Protein AF-A0A1D9LEL7-F1 (afdb_monomer)

Organism: NCBI:txid1108595

Radius of gyration: 21.73 Å; Cα contacts (8 Å, |Δi|>4): 210; chains: 1; bounding box: 58×34×65 Å

Secondary structure (DSSP, 8-state):
-----HHHHHTSPPPHHHHHHHHHHHHHHHHHHHHHHHHHHHHHHHHHHHS--TTS-HHHHHHHHHHHHIIIIIIHHHHHHHHHHHHHHHHHHHHHHHHHHSBSSPPPPPPTTS-HHHHHHHHHHHHHT---HHHHHHHHHHHHHHHHHHHHTTBGGG-TTHHHHHHHHTTSTTEEEE-TTSSSSEEEE-TTSSHHHHHHHHHHHHHHHHHHHHTT-B--

pLDDT: mean 91.34, std 7.97, range [49.88, 98.69]

Sequence (220 aa):
MEDFDAEKLLNTPIEAFDFSVMIGDVLDLLEFAEENLSKQYQAALEALARHDLSGSPSEYKDSLEANLNHRFQTSLPLQLRYGALIGFVTTVEWAALRLNEAAITPAPTKAKKDNESAHLLRHFTREAGIDAEHMLQNYEALVHVRNCIAHRAGLHATYKHGESLCNEIKRLSGIYFGNWHFLGDQICIERGALTPYMHQMADFLPKLHASLRAKSMLTD

Foldseek 3Di:
DPPDDPVVVVPDDDDLLNLLVQLVVLVVQLVVQLVVLVVVLVVLVVVLVPDPCVPPDPVVSVVSNVVSCLVSVPPSNQVSVLVSLLSLLVSLQVLLVSQQVQFPDHQPDDDPPDDDSLSSCVRLCVVLVHPCVLLSLLSRLSVVQNCCCVPPVQALVPDPCNVVNQVSQVSQPQWAFDCSPVPHTGIGHDPCSCVVSSNVVSVVSNVSRVSCVVVVRGHD

Structure (mmCIF, N/CA/C/O backbone):
data_AF-A0A1D9LEL7-F1
#
_entry.id   AF-A0A1D9LEL7-F1
#
loop_
_atom_site.group_PDB
_atom_site.id
_atom_site.type_symbol
_atom_site.label_atom_id
_atom_site.label_alt_id
_atom_site.label_comp_id
_atom_site.label_asym_id
_atom_site.label_entity_id
_atom_site.label_seq_id
_atom_site.pdbx_PDB_ins_code
_atom_site.Cartn_x
_atom_site.Cartn_y
_atom_site.Cartn_z
_atom_site.occupancy
_atom_site.B_iso_or_equiv
_atom_site.auth_seq_id
_atom_site.auth_comp_id
_atom_site.auth_asym_id
_atom_site.auth_atom_id
_atom_site.pdbx_PDB_model_num
ATOM 1 N N . MET A 1 1 ? -32.758 15.323 -13.234 1.00 49.88 1 MET A N 1
ATOM 2 C CA . MET A 1 1 ? -31.492 15.268 -12.483 1.00 49.88 1 MET A CA 1
ATOM 3 C C . MET A 1 1 ? -31.670 16.226 -11.336 1.00 49.88 1 MET A C 1
ATOM 5 O O . MET A 1 1 ? -31.876 17.399 -11.609 1.00 49.88 1 MET A O 1
ATOM 9 N N . GLU A 1 2 ? -31.752 15.720 -10.109 1.00 64.12 2 GLU A N 1
ATOM 10 C CA . GLU A 1 2 ? -31.652 16.592 -8.935 1.00 64.12 2 GLU A CA 1
ATOM 11 C C . GLU A 1 2 ? -30.289 17.290 -8.978 1.00 64.12 2 GLU A C 1
ATOM 13 O O . GLU A 1 2 ? -29.295 16.664 -9.362 1.00 64.12 2 GLU A O 1
ATOM 18 N N . ASP A 1 3 ? -30.261 18.587 -8.668 1.00 76.81 3 ASP A N 1
ATOM 19 C CA . ASP A 1 3 ? -29.012 19.335 -8.551 1.00 76.81 3 ASP A CA 1
ATOM 20 C C . ASP A 1 3 ? -28.160 18.705 -7.448 1.00 76.81 3 ASP A C 1
ATOM 22 O O . ASP A 1 3 ? -28.634 18.411 -6.349 1.00 76.81 3 ASP A O 1
ATOM 26 N N . PHE A 1 4 ? -26.893 18.464 -7.765 1.00 82.44 4 PHE A N 1
ATOM 27 C CA . PHE A 1 4 ? -25.928 17.942 -6.815 1.00 82.44 4 PHE A CA 1
ATOM 28 C C . PHE A 1 4 ? -25.674 18.977 -5.708 1.00 82.44 4 PHE A C 1
ATOM 30 O O . PHE A 1 4 ? -25.105 20.039 -5.959 1.00 82.44 4 PHE A O 1
ATOM 37 N N . ASP A 1 5 ? -26.084 18.655 -4.481 1.00 85.38 5 ASP A N 1
ATOM 38 C CA . ASP A 1 5 ? -25.844 19.481 -3.297 1.00 85.38 5 ASP A CA 1
ATOM 39 C C . ASP A 1 5 ? -24.471 19.156 -2.687 1.00 85.38 5 ASP A C 1
ATOM 41 O O . ASP A 1 5 ? -24.306 18.229 -1.885 1.00 85.38 5 ASP A O 1
ATOM 45 N N . ALA A 1 6 ? -23.465 19.927 -3.104 1.00 81.12 6 ALA A N 1
ATOM 46 C CA . ALA A 1 6 ? -22.087 19.774 -2.650 1.00 81.12 6 ALA A CA 1
ATOM 47 C C . ALA A 1 6 ? -21.924 20.021 -1.141 1.00 81.12 6 ALA A C 1
ATOM 49 O O . ALA A 1 6 ? -21.104 19.365 -0.503 1.00 81.12 6 ALA A O 1
ATOM 50 N N . GLU A 1 7 ? -22.691 20.944 -0.557 1.00 83.25 7 GLU A N 1
ATOM 51 C CA . GLU A 1 7 ? -22.579 21.286 0.863 1.00 83.25 7 GLU A CA 1
ATOM 52 C C . GLU A 1 7 ? -23.139 20.160 1.734 1.00 83.25 7 GLU A C 1
ATOM 54 O O . GLU A 1 7 ? -22.522 19.772 2.729 1.00 83.25 7 GLU A O 1
ATOM 59 N N . LYS A 1 8 ? -24.253 19.551 1.317 1.00 81.25 8 LYS A N 1
ATOM 60 C CA . LYS A 1 8 ? -24.769 18.340 1.957 1.00 81.25 8 LYS A CA 1
ATOM 61 C C . LYS A 1 8 ? -23.785 17.175 1.857 1.00 81.25 8 LYS A C 1
ATOM 63 O O . LYS A 1 8 ? -23.580 16.483 2.854 1.00 81.25 8 LYS A O 1
ATOM 68 N N . LEU A 1 9 ? -23.154 16.965 0.696 1.00 76.31 9 LEU A N 1
ATOM 69 C CA . LEU A 1 9 ? -22.148 15.908 0.543 1.00 76.31 9 LEU A CA 1
ATOM 70 C C . LEU A 1 9 ? -20.962 16.126 1.496 1.00 76.31 9 LEU A C 1
ATOM 72 O O . LEU A 1 9 ? -20.575 15.201 2.202 1.00 76.31 9 LEU A O 1
ATOM 76 N N . LEU A 1 10 ? -20.419 17.346 1.558 1.00 74.69 10 LEU A N 1
ATOM 77 C CA . LEU A 1 10 ? -19.264 17.677 2.404 1.00 74.69 10 LEU A CA 1
ATOM 78 C C . LEU A 1 10 ? -19.540 17.525 3.908 1.00 74.69 10 LEU A C 1
ATOM 80 O O . LEU A 1 10 ? -18.609 17.288 4.673 1.00 74.69 10 LEU A O 1
ATOM 84 N N . ASN A 1 11 ? -20.802 17.652 4.326 1.00 76.31 11 ASN A N 1
ATOM 85 C CA . ASN A 1 11 ? -21.227 17.492 5.718 1.00 76.31 11 ASN A CA 1
ATOM 86 C C . ASN A 1 11 ? -21.728 16.074 6.050 1.00 76.31 11 ASN A C 1
ATOM 88 O O . ASN A 1 11 ? -22.116 15.820 7.191 1.00 76.31 11 ASN A O 1
ATOM 92 N N . THR A 1 12 ? -21.749 15.153 5.082 1.00 75.81 12 THR A N 1
ATOM 93 C CA . THR A 1 12 ? -22.163 13.766 5.329 1.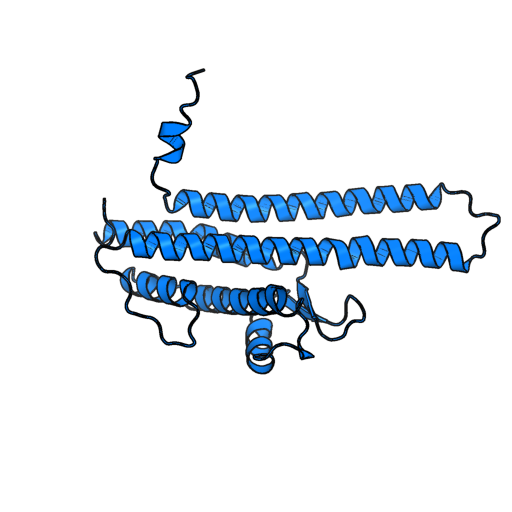00 75.81 12 THR A CA 1
ATOM 94 C C . THR A 1 12 ? -21.048 13.027 6.087 1.00 75.81 12 THR A C 1
ATOM 96 O O . THR A 1 12 ? -19.892 13.092 5.662 1.00 75.81 12 THR A O 1
ATOM 99 N N . PRO A 1 13 ? -21.347 12.345 7.212 1.00 73.50 13 PRO A N 1
ATOM 100 C CA . PRO A 1 13 ? -20.357 11.555 7.939 1.00 73.50 13 PRO A CA 1
ATOM 101 C C . PRO A 1 13 ? -19.716 10.494 7.041 1.00 73.50 13 PRO A C 1
ATOM 103 O O . PRO A 1 13 ? -20.413 9.827 6.281 1.00 73.50 13 PRO A O 1
ATOM 106 N N . ILE A 1 14 ? -18.395 10.338 7.148 1.00 74.69 14 ILE A N 1
ATOM 107 C CA . ILE A 1 14 ? -17.667 9.276 6.447 1.00 74.69 14 ILE A CA 1
ATOM 108 C C . ILE A 1 14 ? -17.903 7.965 7.195 1.00 74.69 14 ILE A C 1
ATOM 110 O O . ILE A 1 14 ? -17.553 7.841 8.370 1.00 74.69 14 ILE A O 1
ATOM 114 N N . GLU A 1 15 ? -18.460 6.988 6.497 1.00 77.31 15 GLU A N 1
ATOM 115 C CA . G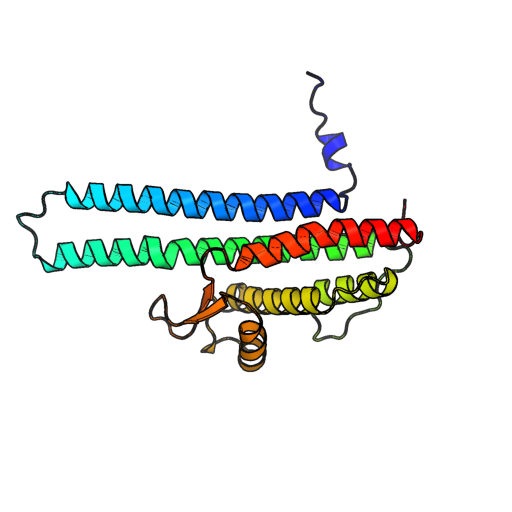LU A 1 15 ? -18.777 5.659 6.999 1.00 77.31 15 GLU A CA 1
ATOM 116 C C . GLU A 1 15 ? -17.690 4.639 6.630 1.00 77.31 15 GLU A C 1
ATOM 118 O O . GLU A 1 15 ? -16.857 4.842 5.746 1.00 77.31 15 GLU A O 1
ATOM 123 N N . ALA A 1 16 ? -17.703 3.471 7.278 1.00 73.06 16 ALA A N 1
ATOM 124 C CA . ALA A 1 16 ? -16.721 2.419 6.988 1.00 73.06 16 ALA A CA 1
ATOM 125 C C . ALA A 1 16 ? -16.749 1.914 5.533 1.00 73.06 16 ALA A C 1
ATOM 127 O O . ALA A 1 16 ? -15.724 1.469 5.013 1.00 73.06 16 ALA A O 1
ATOM 128 N N . PHE A 1 17 ? -17.906 1.991 4.869 1.00 78.50 17 PHE A N 1
ATOM 129 C CA . PHE A 1 17 ? -18.030 1.658 3.450 1.00 78.50 17 PHE A CA 1
ATOM 130 C C . PHE A 1 17 ? -17.274 2.642 2.556 1.00 78.50 17 PHE A C 1
ATOM 132 O O . PHE A 1 17 ? -16.690 2.206 1.568 1.00 78.50 17 PHE A O 1
ATOM 139 N N . ASP A 1 18 ? -17.188 3.918 2.937 1.00 86.50 18 ASP A N 1
ATOM 140 C CA . ASP A 1 18 ? -16.435 4.916 2.176 1.00 86.50 18 ASP A CA 1
ATOM 141 C C . ASP A 1 18 ? -14.939 4.584 2.174 1.00 86.50 18 ASP A C 1
ATOM 143 O O . ASP A 1 18 ? -14.279 4.699 1.147 1.00 86.50 18 ASP A O 1
ATOM 147 N N . PHE A 1 19 ? -14.399 4.069 3.284 1.00 89.25 19 PHE A N 1
ATOM 148 C CA . PHE A 1 19 ? -13.004 3.616 3.333 1.00 89.25 19 PHE A CA 1
ATOM 149 C C . PHE A 1 19 ? -12.745 2.361 2.499 1.00 89.25 19 PHE A C 1
ATOM 151 O O . PHE A 1 19 ? -11.672 2.231 1.913 1.00 89.25 19 PHE A O 1
ATOM 158 N N . SER A 1 20 ? -13.712 1.441 2.426 1.00 91.06 20 SER A N 1
ATOM 159 C CA . SER A 1 20 ? -13.624 0.276 1.536 1.00 91.06 20 SER A CA 1
ATOM 160 C C . SER A 1 20 ? -13.571 0.718 0.069 1.00 91.06 20 SER A C 1
ATOM 162 O O . SER A 1 20 ? -12.707 0.256 -0.675 1.00 91.06 20 SER A O 1
ATOM 164 N N . VAL A 1 21 ? -14.413 1.689 -0.308 1.00 92.75 21 VAL A N 1
ATOM 165 C CA . VAL A 1 21 ? -14.400 2.316 -1.639 1.00 92.75 21 VAL A CA 1
ATOM 166 C C . VAL A 1 21 ? -13.068 3.014 -1.906 1.00 92.75 21 VAL A C 1
ATOM 168 O O . VAL A 1 21 ? -12.454 2.738 -2.925 1.00 92.75 21 VAL A O 1
ATOM 171 N N . MET A 1 22 ? -12.553 3.820 -0.973 1.00 95.06 22 MET A N 1
ATOM 172 C CA . MET A 1 22 ? -11.259 4.499 -1.140 1.00 95.06 22 MET A CA 1
ATOM 173 C C . MET A 1 22 ? -10.086 3.518 -1.312 1.00 95.06 22 MET A C 1
ATOM 175 O O . MET A 1 22 ? -9.171 3.780 -2.090 1.00 95.06 22 MET A O 1
ATOM 179 N N . ILE A 1 23 ? -10.087 2.376 -0.609 1.00 97.44 23 ILE A N 1
ATOM 180 C CA . ILE A 1 23 ? -9.085 1.319 -0.837 1.00 97.44 23 ILE A CA 1
ATOM 181 C C . ILE A 1 23 ? -9.259 0.717 -2.239 1.00 97.44 23 ILE A C 1
ATOM 183 O O . ILE A 1 23 ? -8.259 0.472 -2.916 1.00 97.44 23 ILE A O 1
ATOM 187 N N . GLY A 1 24 ? -10.506 0.509 -2.670 1.00 96.50 24 GLY A N 1
ATOM 188 C CA . GLY A 1 24 ? -10.851 0.106 -4.033 1.00 96.50 24 GLY A CA 1
ATOM 189 C C . GLY A 1 24 ? -10.309 1.077 -5.083 1.00 96.50 24 GLY A C 1
ATOM 190 O O . GLY A 1 24 ? -9.609 0.644 -5.987 1.00 96.50 24 GLY A O 1
ATOM 191 N N . ASP A 1 25 ? -10.499 2.384 -4.902 1.00 97.44 25 ASP A N 1
ATOM 192 C CA . ASP A 1 25 ? -9.998 3.415 -5.820 1.00 97.44 25 ASP A CA 1
ATOM 193 C C . ASP A 1 25 ? -8.466 3.367 -5.965 1.00 97.44 25 ASP A C 1
ATOM 195 O O . ASP A 1 25 ? -7.925 3.539 -7.060 1.00 97.44 25 ASP A O 1
ATOM 199 N N . VAL A 1 26 ? -7.740 3.113 -4.867 1.00 98.12 26 VAL A N 1
ATOM 200 C CA . VAL A 1 26 ? -6.276 2.941 -4.905 1.00 98.12 26 VAL A CA 1
ATOM 201 C C . VAL A 1 26 ? -5.888 1.700 -5.712 1.00 98.12 26 VAL A C 1
ATOM 203 O O . VAL A 1 26 ? -4.921 1.751 -6.479 1.00 98.12 26 VAL A O 1
ATOM 206 N N . LEU A 1 27 ? -6.615 0.594 -5.538 1.00 97.75 27 LEU A N 1
ATOM 207 C CA . LEU A 1 27 ? -6.384 -0.645 -6.276 1.00 97.75 27 LEU A CA 1
ATOM 208 C C . LEU A 1 27 ? -6.685 -0.466 -7.770 1.00 97.75 27 LEU A C 1
ATOM 210 O O . LEU A 1 27 ? -5.822 -0.754 -8.599 1.00 97.75 27 LEU A O 1
ATOM 214 N N . ASP A 1 28 ? -7.851 0.082 -8.103 1.00 97.75 28 ASP A N 1
ATOM 215 C CA . ASP A 1 28 ? -8.288 0.328 -9.478 1.00 97.75 28 ASP A CA 1
ATOM 216 C C . ASP A 1 28 ? -7.305 1.250 -10.208 1.00 97.75 28 ASP A C 1
ATOM 218 O O . ASP A 1 28 ? -6.918 0.988 -11.351 1.00 97.75 28 ASP A O 1
ATOM 222 N N . LEU A 1 29 ? -6.823 2.303 -9.534 1.00 97.56 29 LEU A N 1
ATOM 223 C CA . LEU A 1 29 ? -5.805 3.193 -10.085 1.00 97.56 29 LEU A CA 1
ATOM 224 C C . LEU A 1 29 ? -4.485 2.460 -10.351 1.00 97.56 29 LEU A C 1
ATOM 226 O O . LEU A 1 29 ? -3.865 2.688 -11.394 1.00 97.56 29 LEU A O 1
ATOM 230 N N . LEU A 1 30 ? -4.039 1.601 -9.428 1.00 98.06 30 LEU A N 1
ATOM 231 C CA . LEU A 1 30 ? -2.821 0.808 -9.605 1.00 98.06 30 LEU A CA 1
ATOM 232 C C . LEU A 1 30 ? -2.948 -0.121 -10.818 1.00 98.06 30 LEU A C 1
ATOM 234 O O . LEU A 1 30 ? -2.066 -0.122 -11.680 1.00 98.06 30 LEU A O 1
ATOM 238 N N . GLU A 1 31 ? -4.040 -0.879 -10.907 1.00 96.94 31 GLU A N 1
ATOM 239 C CA . GLU A 1 31 ? -4.275 -1.838 -11.989 1.00 96.94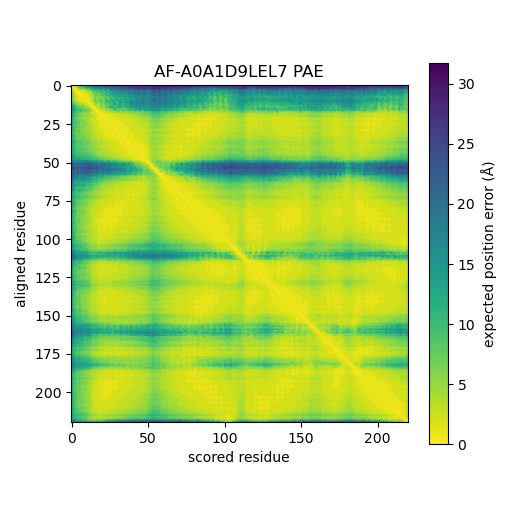 31 GLU A CA 1
ATOM 240 C C . GLU A 1 31 ? -4.377 -1.140 -13.349 1.00 96.94 31 GLU A C 1
ATOM 242 O O . GLU A 1 31 ? -3.673 -1.510 -14.297 1.00 96.94 31 GLU A O 1
ATOM 247 N N . PHE A 1 32 ? -5.167 -0.066 -13.422 1.00 97.38 32 PHE A N 1
ATOM 248 C CA . PHE A 1 32 ? -5.297 0.762 -14.617 1.00 97.38 32 PHE A CA 1
ATOM 249 C C . PHE A 1 32 ? -3.948 1.338 -15.065 1.00 97.38 32 PHE A C 1
ATOM 251 O O . PHE A 1 32 ? -3.612 1.325 -16.257 1.00 97.38 32 PHE A O 1
ATOM 258 N N . ALA A 1 33 ? -3.147 1.848 -14.126 1.00 97.56 33 ALA A N 1
ATOM 259 C CA . ALA A 1 33 ? -1.851 2.436 -14.437 1.00 97.56 33 ALA A CA 1
ATOM 260 C C . ALA A 1 33 ? -0.843 1.384 -14.928 1.00 97.56 33 ALA A C 1
ATOM 262 O O . ALA A 1 33 ? -0.137 1.631 -15.908 1.00 97.56 33 ALA A O 1
ATOM 263 N N . GLU A 1 34 ? -0.794 0.198 -14.316 1.00 96.69 34 GLU A N 1
ATOM 264 C CA . GLU A 1 34 ? 0.087 -0.890 -14.760 1.00 96.69 34 GLU A CA 1
ATOM 265 C C . GLU A 1 34 ? -0.296 -1.441 -16.143 1.00 96.69 34 GLU A C 1
ATOM 267 O O . GLU A 1 34 ? 0.579 -1.742 -16.968 1.00 96.69 34 GLU A O 1
ATOM 272 N N . GLU A 1 35 ? -1.593 -1.549 -16.437 1.00 95.75 35 GLU A N 1
ATOM 273 C CA . GLU A 1 35 ? -2.062 -1.947 -17.764 1.00 95.75 35 GLU A CA 1
ATOM 274 C C . GLU A 1 35 ? -1.661 -0.907 -18.821 1.00 95.75 35 GLU A C 1
ATOM 276 O O . GLU A 1 35 ? -1.132 -1.249 -19.884 1.00 95.75 35 GLU A O 1
ATOM 281 N N . ASN A 1 36 ? -1.833 0.380 -18.513 1.00 97.00 36 ASN A N 1
ATOM 282 C CA . ASN A 1 36 ? -1.458 1.452 -19.428 1.00 97.00 36 ASN A CA 1
ATOM 283 C C . ASN A 1 36 ? 0.052 1.581 -19.621 1.00 97.00 36 ASN A C 1
ATOM 285 O O . ASN A 1 36 ? 0.482 1.860 -20.741 1.00 97.00 36 ASN A O 1
ATOM 289 N N . LEU A 1 37 ? 0.870 1.332 -18.593 1.00 96.06 37 LEU A N 1
ATOM 290 C CA . LEU A 1 37 ? 2.323 1.252 -18.764 1.00 96.06 37 LEU A CA 1
ATOM 291 C C . LEU A 1 37 ? 2.705 0.164 -19.765 1.00 96.06 37 LEU A C 1
ATOM 293 O O . LEU A 1 37 ? 3.559 0.394 -20.619 1.00 96.06 37 LEU A O 1
ATOM 297 N N . SER A 1 38 ? 2.039 -0.991 -19.702 1.00 94.06 38 SER A N 1
ATOM 298 C CA . SER A 1 38 ? 2.288 -2.098 -20.629 1.00 94.06 38 SER A CA 1
ATOM 299 C C . SER A 1 38 ? 1.974 -1.693 -22.075 1.00 94.06 38 SER A C 1
ATOM 301 O O . SER A 1 38 ? 2.774 -1.944 -22.975 1.00 94.06 38 SER A O 1
ATOM 303 N N . LYS A 1 39 ? 0.852 -0.994 -22.298 1.00 95.75 39 LYS A N 1
ATOM 304 C CA . LYS A 1 39 ? 0.468 -0.462 -23.620 1.00 95.75 39 LYS A CA 1
ATOM 305 C C . LYS A 1 39 ? 1.459 0.592 -24.127 1.00 95.75 39 LYS A C 1
ATOM 307 O O . LYS A 1 39 ? 1.885 0.535 -25.278 1.00 95.75 39 LYS A O 1
ATOM 312 N N . GLN A 1 40 ? 1.861 1.531 -23.268 1.00 96.88 40 GLN A N 1
ATOM 313 C CA . GLN A 1 40 ? 2.831 2.576 -23.620 1.00 96.88 40 GLN A CA 1
ATOM 314 C C . GLN A 1 40 ? 4.213 2.004 -23.937 1.00 96.88 40 GLN A C 1
ATOM 316 O O . GLN A 1 40 ? 4.883 2.496 -24.841 1.00 96.88 40 GLN A O 1
ATOM 321 N N . TYR A 1 41 ? 4.626 0.951 -23.234 1.00 96.56 41 TYR A N 1
ATOM 322 C CA . TYR A 1 41 ? 5.882 0.268 -23.506 1.00 96.56 41 TYR A CA 1
ATOM 323 C C . TYR A 1 41 ? 5.896 -0.367 -24.902 1.00 96.56 41 TYR A C 1
ATOM 325 O O . TYR A 1 41 ? 6.844 -0.148 -25.652 1.00 96.56 41 TYR A O 1
ATOM 333 N N . GLN A 1 42 ? 4.824 -1.065 -25.297 1.00 94.94 42 GLN A N 1
ATOM 334 C CA . GLN A 1 42 ? 4.710 -1.625 -26.651 1.00 94.94 42 GLN A CA 1
ATOM 335 C C . GLN A 1 42 ? 4.753 -0.534 -27.727 1.00 94.94 42 GLN A C 1
ATOM 337 O O . GLN A 1 42 ? 5.539 -0.622 -28.668 1.00 94.94 42 GLN A O 1
ATOM 342 N N . ALA A 1 43 ? 4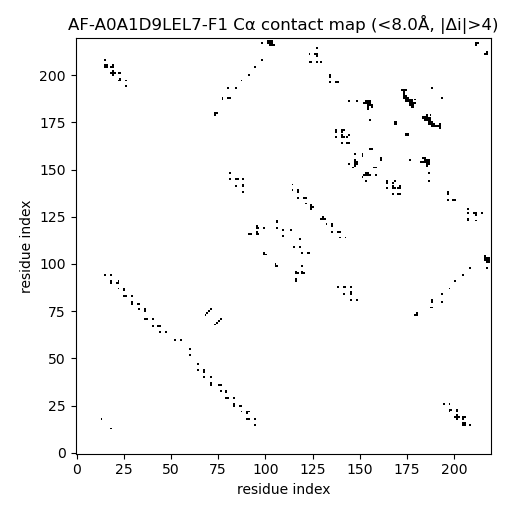.000 0.554 -27.540 1.00 95.19 43 ALA A N 1
ATOM 343 C CA . ALA A 1 43 ? 4.031 1.688 -28.461 1.00 95.19 43 ALA A CA 1
ATOM 344 C C . ALA A 1 43 ? 5.434 2.324 -28.567 1.00 95.19 43 ALA A C 1
ATOM 346 O O . ALA A 1 43 ? 5.849 2.739 -29.652 1.00 95.19 43 ALA A O 1
ATOM 347 N N . ALA A 1 44 ? 6.184 2.382 -27.460 1.00 94.00 44 ALA A N 1
ATOM 348 C CA . ALA A 1 44 ? 7.553 2.890 -27.445 1.00 94.00 44 ALA A CA 1
ATOM 349 C C . ALA A 1 44 ? 8.531 1.967 -28.193 1.00 94.00 44 ALA A C 1
ATOM 351 O O . ALA A 1 44 ? 9.373 2.463 -28.943 1.00 94.00 44 ALA A O 1
ATOM 352 N N . LEU A 1 45 ? 8.396 0.643 -28.051 1.00 92.19 45 LEU A N 1
ATOM 353 C CA . LEU A 1 45 ? 9.188 -0.330 -28.813 1.00 92.19 45 LEU A CA 1
ATOM 354 C C . LEU A 1 45 ? 8.906 -0.234 -30.319 1.00 92.19 45 LEU A C 1
ATOM 356 O O . LEU A 1 45 ? 9.836 -0.201 -31.122 1.00 92.19 45 LEU A O 1
ATOM 360 N N . GLU A 1 46 ? 7.638 -0.114 -30.715 1.00 91.94 46 GLU A N 1
ATOM 361 C 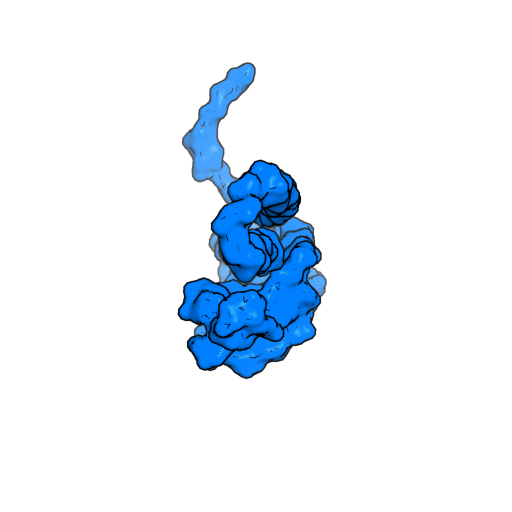CA . GLU A 1 46 ? 7.252 0.078 -32.119 1.00 91.94 46 GLU A CA 1
ATOM 362 C C . GLU A 1 46 ? 7.765 1.404 -32.695 1.00 91.94 46 GLU A C 1
ATOM 364 O O . GLU A 1 46 ? 8.139 1.488 -33.867 1.00 91.94 46 GLU A O 1
ATOM 369 N N . ALA A 1 47 ? 7.766 2.474 -31.896 1.00 90.62 47 ALA A N 1
ATOM 370 C CA . ALA A 1 47 ? 8.347 3.752 -32.294 1.00 90.62 47 ALA A CA 1
ATOM 371 C C . ALA A 1 47 ? 9.866 3.639 -32.491 1.00 90.62 47 ALA A C 1
ATOM 373 O O . ALA A 1 47 ? 10.381 4.125 -33.497 1.00 90.62 47 ALA A O 1
ATOM 374 N N . LEU A 1 48 ? 10.570 2.946 -31.588 1.00 89.31 48 LEU A N 1
ATOM 375 C CA . LEU A 1 48 ? 12.007 2.698 -31.714 1.00 89.31 48 LEU A CA 1
ATOM 376 C C . LEU A 1 48 ? 12.333 1.835 -32.943 1.00 89.31 48 LEU A C 1
ATOM 378 O O . LEU A 1 48 ? 13.284 2.130 -33.658 1.00 89.31 48 LEU A O 1
ATOM 382 N N . ALA A 1 49 ? 11.526 0.811 -33.233 1.00 86.94 49 ALA A N 1
ATOM 383 C CA . ALA A 1 49 ? 11.713 -0.053 -34.401 1.00 86.94 49 ALA A CA 1
ATOM 384 C C . ALA A 1 49 ? 11.514 0.683 -35.738 1.00 86.94 49 ALA A C 1
ATOM 386 O O . ALA A 1 49 ? 12.141 0.328 -36.734 1.00 86.94 49 ALA A O 1
ATOM 387 N N . ARG A 1 50 ? 10.649 1.706 -35.763 1.00 85.75 50 ARG A N 1
ATOM 388 C CA . ARG A 1 50 ? 10.399 2.557 -36.940 1.00 85.75 50 ARG A CA 1
ATOM 389 C C . ARG A 1 50 ? 11.415 3.682 -37.112 1.00 85.75 50 ARG A C 1
ATOM 391 O O . ARG A 1 50 ? 11.449 4.293 -38.179 1.00 85.75 50 ARG A O 1
ATOM 398 N N . HIS A 1 51 ? 12.206 3.984 -36.088 1.00 80.94 51 HIS A N 1
ATOM 399 C CA . HIS A 1 51 ? 13.255 4.984 -36.199 1.00 80.94 51 HIS A CA 1
ATOM 400 C C . HIS A 1 51 ? 14.378 4.462 -37.098 1.00 80.94 51 HIS A C 1
ATOM 402 O O . HIS A 1 51 ? 15.008 3.447 -36.802 1.00 80.94 51 HIS A O 1
ATOM 408 N N . ASP A 1 52 ? 14.641 5.175 -38.194 1.00 75.50 52 ASP A N 1
ATOM 409 C CA . ASP A 1 52 ? 15.796 4.892 -39.038 1.00 75.50 52 ASP A CA 1
ATOM 410 C C . ASP A 1 52 ? 17.080 5.294 -38.302 1.00 75.50 52 ASP A C 1
ATOM 412 O O . ASP A 1 52 ? 17.425 6.470 -38.188 1.00 75.50 52 ASP A O 1
ATOM 416 N N . LEU A 1 53 ? 17.757 4.286 -37.755 1.00 75.19 53 LEU A N 1
ATOM 417 C CA . LEU A 1 53 ? 19.040 4.404 -37.065 1.00 75.19 53 LEU A CA 1
ATOM 418 C C . LEU A 1 53 ? 20.196 3.873 -37.927 1.00 75.19 53 LEU A C 1
ATOM 420 O O . LEU A 1 53 ? 21.264 3.580 -37.397 1.00 75.19 53 LEU A O 1
ATOM 424 N N . SER A 1 54 ? 20.008 3.734 -39.245 1.00 67.44 54 SER A N 1
ATOM 425 C CA . SER A 1 54 ? 20.992 3.134 -40.162 1.00 67.44 54 SER A CA 1
ATOM 426 C C . SER A 1 54 ? 22.357 3.844 -40.206 1.00 67.44 54 SER A C 1
ATOM 428 O O . SER A 1 54 ? 23.336 3.248 -40.650 1.00 67.44 54 SER A O 1
ATOM 430 N N . GLY A 1 55 ? 22.448 5.084 -39.708 1.00 71.75 55 GLY A N 1
ATOM 431 C CA . GLY A 1 55 ? 23.695 5.846 -39.556 1.00 71.75 55 GLY A CA 1
ATOM 432 C C . GLY A 1 55 ? 24.245 5.944 -38.125 1.00 71.75 55 GLY A C 1
ATOM 433 O O . GLY A 1 55 ? 25.256 6.611 -37.914 1.00 71.75 55 GLY A O 1
ATOM 434 N N . SER A 1 56 ? 23.589 5.339 -37.131 1.00 74.31 56 SER A N 1
ATOM 435 C CA . SER A 1 56 ? 24.015 5.386 -35.727 1.00 74.31 56 SER A CA 1
ATOM 436 C C . SER A 1 56 ? 24.868 4.166 -35.347 1.00 74.31 56 SER A C 1
ATOM 438 O O . SER A 1 56 ? 24.658 3.082 -35.892 1.00 74.31 56 SER A O 1
ATOM 440 N N . PRO A 1 57 ? 25.806 4.295 -34.388 1.00 78.69 57 PRO A N 1
ATOM 441 C CA . PRO A 1 57 ? 26.505 3.142 -33.820 1.00 78.69 57 PRO A CA 1
ATOM 442 C C . PRO A 1 57 ? 25.511 2.118 -33.257 1.00 78.69 57 PRO A C 1
ATOM 444 O O . PRO A 1 57 ? 24.521 2.506 -32.637 1.00 78.69 57 PRO A O 1
ATOM 447 N N . SER A 1 58 ? 25.776 0.818 -33.415 1.00 73.50 58 SER A N 1
ATOM 448 C CA . SER A 1 58 ? 24.892 -0.243 -32.897 1.00 73.50 58 SER A CA 1
ATOM 449 C C . SER A 1 58 ? 24.642 -0.123 -31.389 1.00 73.50 58 SER A C 1
ATOM 451 O O . SER A 1 58 ? 23.511 -0.274 -30.937 1.00 73.50 58 SER A O 1
ATOM 453 N N . GLU A 1 59 ? 25.668 0.277 -30.635 1.00 80.12 59 GLU A N 1
ATOM 454 C CA . GLU A 1 59 ? 25.609 0.517 -29.186 1.00 80.12 59 GLU A CA 1
ATOM 455 C C . GLU A 1 59 ? 24.565 1.576 -28.793 1.00 80.12 59 GLU A C 1
ATOM 457 O O . GLU A 1 59 ? 24.008 1.539 -27.696 1.00 80.12 59 GLU A O 1
ATOM 462 N N . TYR A 1 60 ? 24.267 2.519 -29.692 1.00 82.44 60 TYR A N 1
ATOM 463 C CA . TYR A 1 60 ? 23.263 3.550 -29.450 1.00 82.44 60 TYR A CA 1
ATOM 464 C C . TYR A 1 60 ? 21.851 2.959 -29.420 1.00 82.44 60 TYR A C 1
ATOM 466 O O . TYR A 1 60 ? 21.057 3.297 -28.543 1.00 82.44 60 TYR A O 1
ATOM 474 N N . LYS A 1 61 ? 21.546 2.035 -30.339 1.00 79.50 61 LYS A N 1
ATOM 475 C CA . LYS A 1 61 ? 20.250 1.347 -30.376 1.00 79.50 61 LYS A CA 1
ATOM 476 C C . LYS A 1 61 ? 20.063 0.464 -29.142 1.00 79.50 61 LYS A C 1
ATOM 478 O O . LYS A 1 61 ? 19.018 0.550 -28.499 1.00 79.50 61 LYS A O 1
ATOM 483 N N . ASP A 1 62 ? 21.089 -0.302 -28.778 1.00 85.19 62 ASP A N 1
ATOM 484 C CA . ASP A 1 62 ? 21.063 -1.172 -27.596 1.00 85.19 62 ASP A CA 1
ATOM 485 C C . ASP A 1 62 ? 20.869 -0.354 -26.310 1.00 85.19 62 ASP A C 1
ATOM 487 O O . ASP A 1 62 ? 20.095 -0.730 -25.429 1.00 85.19 62 ASP A O 1
ATOM 491 N N . SER A 1 63 ? 21.506 0.820 -26.223 1.00 88.62 63 SER A N 1
ATOM 492 C CA . SER A 1 63 ? 21.316 1.748 -25.105 1.00 88.62 63 SER A CA 1
ATOM 493 C C . SER A 1 63 ? 19.888 2.300 -25.035 1.00 88.62 63 SER A C 1
ATOM 495 O O . SER A 1 63 ? 19.311 2.37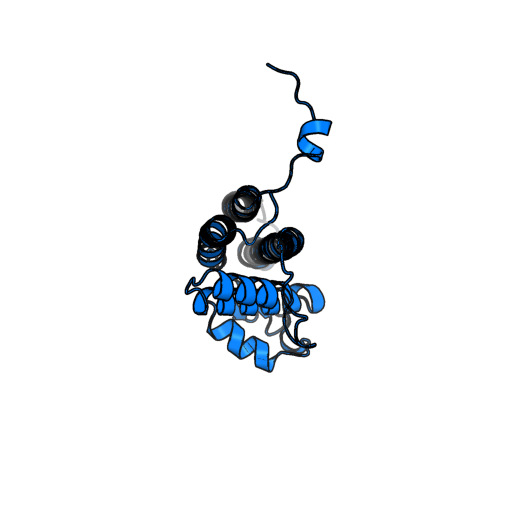2 -23.948 1.00 88.62 63 SER A O 1
ATOM 497 N N . LEU A 1 64 ? 19.283 2.671 -26.169 1.00 89.25 64 LEU A N 1
ATOM 498 C CA . LEU A 1 64 ? 17.894 3.141 -26.205 1.00 89.25 64 LEU A CA 1
ATOM 499 C C . LEU A 1 64 ? 16.915 2.055 -25.751 1.00 89.25 64 LEU A C 1
ATOM 501 O O . LEU A 1 64 ? 16.029 2.335 -24.942 1.00 89.25 64 LEU A O 1
ATOM 505 N N . GLU A 1 65 ? 17.095 0.821 -26.217 1.00 90.06 65 GLU A N 1
ATOM 506 C CA . GLU A 1 65 ? 16.259 -0.308 -25.811 1.00 90.06 65 GLU A CA 1
ATOM 507 C C . GLU A 1 65 ? 16.431 -0.630 -24.319 1.00 90.06 65 GLU A C 1
ATOM 509 O O . GLU A 1 65 ? 15.442 -0.742 -23.594 1.00 90.06 65 GLU A O 1
ATOM 514 N N . ALA A 1 66 ? 17.670 -0.669 -23.819 1.00 91.12 66 ALA A N 1
ATOM 515 C CA . ALA A 1 66 ? 17.952 -0.863 -22.398 1.00 91.12 66 ALA A CA 1
ATOM 516 C C . ALA A 1 66 ? 17.316 0.233 -21.522 1.00 91.12 66 ALA A C 1
ATOM 518 O O . ALA A 1 66 ? 16.741 -0.065 -20.472 1.00 91.12 66 ALA A O 1
ATOM 519 N N . ASN A 1 67 ? 17.355 1.491 -21.970 1.00 92.31 67 ASN A N 1
ATOM 520 C CA . ASN A 1 67 ? 16.718 2.610 -21.276 1.00 92.31 67 ASN A CA 1
ATOM 521 C C . ASN A 1 67 ? 15.189 2.483 -21.250 1.00 92.31 67 ASN A C 1
ATOM 523 O O . ASN A 1 67 ? 14.575 2.737 -20.210 1.00 92.31 67 ASN A O 1
ATOM 527 N N . LEU A 1 68 ? 14.567 2.077 -22.362 1.00 94.56 68 LEU A N 1
ATOM 528 C CA . LEU A 1 68 ? 13.128 1.802 -22.407 1.00 94.56 68 LEU A CA 1
ATOM 529 C C . LEU A 1 68 ? 12.759 0.656 -21.463 1.00 94.56 68 LEU A C 1
ATOM 531 O O . LEU A 1 68 ? 11.826 0.805 -20.672 1.00 94.56 68 LEU A O 1
ATOM 535 N N . ASN A 1 69 ? 13.519 -0.440 -21.490 1.00 94.19 69 ASN A N 1
ATOM 536 C CA . ASN A 1 69 ? 13.306 -1.593 -20.619 1.00 94.19 69 ASN A CA 1
ATOM 537 C C . ASN A 1 69 ? 13.381 -1.177 -19.150 1.00 94.19 69 ASN A C 1
ATOM 539 O O . ASN A 1 69 ? 12.427 -1.380 -18.405 1.00 94.19 69 ASN A O 1
ATOM 543 N N . HIS A 1 70 ? 14.450 -0.492 -18.746 1.00 94.44 70 HIS A N 1
ATOM 544 C CA . HIS A 1 70 ? 14.588 -0.019 -17.372 1.00 94.44 70 HIS A CA 1
ATOM 545 C C . HIS A 1 70 ? 13.457 0.947 -16.974 1.00 94.44 70 HIS A C 1
ATOM 547 O O . HIS A 1 70 ? 12.870 0.819 -15.899 1.00 94.44 70 HIS A O 1
ATOM 553 N N . ARG A 1 71 ? 13.087 1.897 -17.842 1.00 95.31 71 ARG A N 1
ATOM 554 C CA . ARG A 1 71 ? 11.998 2.843 -17.562 1.00 95.31 71 ARG A CA 1
ATOM 555 C C . ARG A 1 71 ? 10.663 2.131 -17.335 1.00 95.31 71 ARG A C 1
ATOM 557 O O . ARG A 1 71 ? 9.992 2.422 -16.347 1.00 95.31 71 ARG A O 1
ATOM 564 N N . PHE A 1 72 ? 10.267 1.246 -18.247 1.00 96.38 72 PHE A N 1
ATOM 565 C CA . PHE A 1 72 ? 8.917 0.678 -18.283 1.00 96.38 72 PHE A CA 1
ATOM 566 C C . PHE A 1 72 ? 8.754 -0.625 -17.504 1.00 96.38 72 PHE A C 1
ATOM 568 O O . PHE A 1 72 ? 7.638 -0.929 -17.095 1.00 96.38 72 PHE A O 1
ATOM 575 N N . GLN A 1 73 ? 9.827 -1.380 -17.277 1.00 93.69 73 GLN A N 1
ATOM 576 C CA . GLN A 1 73 ? 9.775 -2.644 -16.535 1.00 93.69 73 GLN A CA 1
ATOM 577 C C . GLN A 1 73 ? 10.230 -2.490 -15.083 1.00 93.69 73 GLN A C 1
ATOM 579 O O . GLN A 1 73 ? 9.838 -3.293 -14.239 1.00 93.69 73 GLN A O 1
ATOM 584 N N . THR A 1 74 ? 10.989 -1.432 -14.776 1.00 93.19 74 THR A N 1
ATOM 585 C CA . THR A 1 74 ? 11.563 -1.228 -13.443 1.00 93.19 74 THR A CA 1
ATOM 586 C C . THR A 1 74 ? 11.097 0.074 -12.805 1.00 93.19 74 THR A C 1
ATOM 588 O O . THR A 1 74 ? 10.407 0.054 -11.786 1.00 93.19 74 THR A O 1
ATOM 591 N N . SER A 1 75 ? 11.450 1.214 -13.403 1.00 94.94 75 SER A N 1
ATOM 592 C CA . SER A 1 75 ? 11.350 2.508 -12.727 1.00 94.94 75 SER A CA 1
ATOM 593 C C . SER A 1 75 ? 9.911 2.985 -12.544 1.00 94.94 75 SER A C 1
ATOM 595 O O . SER A 1 75 ? 9.480 3.219 -11.414 1.00 94.94 75 SER A O 1
ATOM 597 N N . LEU A 1 76 ? 9.141 3.073 -13.634 1.00 97.19 76 LEU A N 1
ATOM 598 C CA . LEU A 1 76 ? 7.742 3.500 -13.569 1.00 97.19 76 LEU A CA 1
ATOM 599 C C . LEU A 1 76 ? 6.871 2.518 -12.767 1.00 97.19 76 LEU A C 1
ATOM 601 O O . LEU A 1 76 ? 6.150 2.986 -11.884 1.00 97.19 76 LEU A O 1
ATOM 605 N N . PRO A 1 77 ? 6.948 1.184 -12.972 1.00 97.12 77 PRO A N 1
ATOM 606 C CA . PRO A 1 77 ? 6.164 0.249 -12.168 1.00 97.12 77 PRO A CA 1
ATOM 607 C C . PRO A 1 77 ? 6.453 0.348 -10.671 1.00 97.12 77 PRO A C 1
ATOM 609 O O . PRO A 1 77 ? 5.520 0.338 -9.870 1.00 97.12 77 PRO A O 1
ATOM 612 N N . LEU A 1 78 ? 7.723 0.483 -10.268 1.00 96.25 78 LEU A N 1
ATOM 613 C CA . LEU A 1 78 ? 8.042 0.594 -8.847 1.00 96.25 78 LEU A CA 1
ATOM 614 C C . LEU A 1 78 ? 7.480 1.883 -8.239 1.00 96.25 78 LEU A C 1
ATOM 616 O O . LEU A 1 78 ? 6.920 1.840 -7.146 1.00 96.25 78 LEU A O 1
ATOM 620 N N . GLN A 1 79 ? 7.579 3.012 -8.947 1.00 96.50 79 GLN A N 1
ATOM 621 C CA . GLN A 1 79 ? 7.005 4.281 -8.488 1.00 96.50 79 GLN A CA 1
ATOM 622 C C . GLN A 1 79 ? 5.485 4.198 -8.321 1.00 96.50 79 GLN A C 1
ATOM 624 O O . GLN A 1 79 ? 4.963 4.670 -7.310 1.00 96.50 79 GLN A O 1
ATOM 629 N N . LEU A 1 80 ? 4.780 3.557 -9.261 1.00 97.75 80 LEU A N 1
ATOM 630 C CA . LEU A 1 80 ? 3.339 3.324 -9.140 1.00 97.75 80 LEU A CA 1
ATOM 631 C C . LEU A 1 80 ? 3.005 2.493 -7.900 1.00 97.75 80 LEU A C 1
ATOM 633 O O . LEU A 1 80 ? 2.141 2.876 -7.116 1.00 97.75 80 LEU A O 1
ATOM 637 N N . ARG A 1 81 ? 3.724 1.389 -7.679 1.00 98.31 81 ARG A N 1
ATOM 638 C CA . ARG A 1 81 ? 3.496 0.499 -6.529 1.00 98.31 81 ARG A CA 1
ATOM 639 C C . ARG A 1 81 ? 3.825 1.173 -5.200 1.00 98.31 81 ARG A C 1
ATOM 641 O O . ARG A 1 81 ? 3.114 0.969 -4.222 1.00 98.31 81 ARG A O 1
ATOM 648 N N . TYR A 1 82 ? 4.860 2.009 -5.157 1.00 98.25 82 TYR A N 1
ATOM 649 C CA . TYR A 1 82 ? 5.157 2.852 -3.998 1.00 98.25 82 TYR A CA 1
ATOM 650 C C . TYR A 1 82 ? 4.017 3.831 -3.712 1.00 98.25 82 TYR A C 1
ATOM 652 O O . TYR A 1 82 ? 3.584 3.941 -2.566 1.00 98.25 82 TYR A O 1
ATOM 660 N N . GLY A 1 83 ? 3.510 4.506 -4.747 1.00 98.25 83 GLY A N 1
ATOM 661 C CA . GLY A 1 83 ? 2.357 5.397 -4.635 1.00 98.25 83 GLY A CA 1
ATOM 662 C C . GLY A 1 83 ? 1.118 4.670 -4.112 1.00 98.25 83 GLY A C 1
ATOM 663 O O . GLY A 1 83 ? 0.493 5.136 -3.163 1.00 98.25 83 GLY A O 1
ATOM 664 N N . ALA A 1 84 ? 0.823 3.490 -4.658 1.00 98.56 84 ALA A N 1
ATOM 665 C CA . ALA A 1 84 ? -0.301 2.665 -4.232 1.00 98.56 84 ALA A CA 1
ATOM 666 C C . ALA A 1 84 ? -0.165 2.190 -2.777 1.00 98.56 84 ALA A C 1
ATOM 668 O O . ALA A 1 84 ? -1.125 2.270 -2.017 1.00 98.56 84 ALA A O 1
ATOM 669 N N . LEU A 1 85 ? 1.028 1.764 -2.342 1.00 98.69 85 LEU A N 1
ATOM 670 C CA . LEU A 1 85 ? 1.272 1.403 -0.942 1.00 98.69 85 LEU A CA 1
ATOM 671 C C . LEU A 1 85 ? 1.065 2.596 0.003 1.00 98.69 85 LEU A C 1
ATOM 673 O O . LEU A 1 85 ? 0.471 2.438 1.069 1.00 98.69 85 LEU A O 1
ATOM 677 N N . ILE A 1 86 ? 1.548 3.784 -0.374 1.00 98.38 86 ILE A N 1
ATOM 678 C CA . ILE A 1 86 ? 1.344 5.007 0.412 1.00 98.38 86 ILE A CA 1
ATOM 679 C C . ILE A 1 86 ? -0.151 5.327 0.505 1.00 98.38 86 ILE A C 1
ATOM 681 O O . ILE A 1 86 ? -0.652 5.492 1.615 1.00 98.38 86 ILE A O 1
ATOM 685 N N . GLY A 1 87 ? -0.863 5.360 -0.626 1.00 98.25 87 GLY A N 1
ATOM 686 C CA . GLY A 1 87 ? -2.302 5.637 -0.667 1.00 98.25 87 GLY A CA 1
ATOM 687 C C . GLY A 1 87 ? -3.119 4.631 0.145 1.00 98.25 87 GLY A C 1
ATOM 688 O O . GLY A 1 87 ? -3.981 5.023 0.933 1.00 98.25 87 GLY A O 1
ATOM 689 N N . PHE A 1 88 ? -2.788 3.343 0.036 1.00 98.56 88 PHE A N 1
ATOM 690 C CA . PHE A 1 88 ? -3.412 2.282 0.819 1.00 98.56 88 PHE A CA 1
ATOM 691 C C . PHE A 1 88 ? -3.215 2.488 2.322 1.00 98.56 88 PHE A C 1
ATOM 693 O O . PHE A 1 88 ? -4.195 2.569 3.059 1.00 98.56 88 PHE A O 1
ATOM 700 N N . VAL A 1 89 ? -1.967 2.626 2.785 1.00 98.38 89 VAL A N 1
ATOM 701 C CA . VAL A 1 89 ? -1.684 2.813 4.217 1.00 98.38 89 VAL A CA 1
ATOM 702 C C . VAL A 1 89 ? -2.363 4.074 4.748 1.00 98.38 89 VAL A C 1
ATOM 704 O O . VAL A 1 89 ? -2.960 4.031 5.818 1.00 98.38 89 VAL A O 1
ATOM 707 N N . THR A 1 90 ? -2.331 5.178 3.999 1.00 97.50 90 THR A N 1
ATOM 708 C CA . THR A 1 90 ? -2.999 6.423 4.399 1.00 97.50 90 THR A CA 1
ATOM 709 C C . THR A 1 90 ? -4.511 6.251 4.539 1.00 97.50 90 THR A C 1
ATOM 711 O O . THR A 1 90 ? -5.085 6.729 5.515 1.00 97.50 90 THR A O 1
ATOM 714 N N . THR A 1 91 ? -5.153 5.523 3.627 1.00 97.50 91 THR A N 1
ATOM 715 C CA . THR A 1 91 ? -6.599 5.264 3.699 1.00 97.50 91 THR A CA 1
ATOM 716 C C . THR A 1 91 ? -6.963 4.451 4.944 1.00 97.50 91 THR A C 1
ATOM 718 O O . THR A 1 91 ? -7.918 4.775 5.649 1.00 97.50 91 THR A O 1
ATOM 721 N N . VAL A 1 92 ? -6.162 3.433 5.278 1.00 97.88 92 VAL A N 1
ATOM 722 C CA . VAL A 1 92 ? -6.358 2.631 6.497 1.00 97.88 92 VAL A CA 1
ATOM 723 C C . VAL A 1 92 ? -6.087 3.450 7.762 1.00 97.88 92 VAL A C 1
ATOM 725 O O . VAL A 1 92 ? -6.790 3.297 8.761 1.00 97.88 92 VAL A O 1
ATOM 728 N N . GLU A 1 93 ? -5.102 4.350 7.730 1.00 97.19 93 GLU A N 1
ATOM 729 C CA . GLU A 1 93 ? -4.834 5.293 8.820 1.00 97.19 93 GLU A CA 1
ATOM 730 C C . GLU A 1 93 ? -6.036 6.201 9.085 1.00 97.19 93 GLU A C 1
ATOM 732 O O . GLU A 1 93 ? -6.447 6.335 10.238 1.00 97.19 93 GLU A O 1
ATOM 737 N N . TRP A 1 94 ? -6.646 6.763 8.039 1.00 95.81 94 TRP A N 1
ATOM 738 C CA . TRP A 1 94 ? -7.874 7.546 8.178 1.00 95.81 94 TRP A CA 1
ATOM 739 C C . TRP A 1 94 ? -9.023 6.721 8.750 1.00 95.81 94 TRP A C 1
ATOM 741 O O . TRP A 1 94 ? -9.690 7.189 9.670 1.00 95.81 94 TRP A O 1
ATOM 751 N N . ALA A 1 95 ? -9.215 5.490 8.272 1.00 95.31 95 ALA A N 1
ATOM 752 C CA . ALA A 1 95 ? -10.260 4.607 8.782 1.00 95.31 95 ALA A CA 1
ATOM 753 C C . ALA A 1 95 ? -10.088 4.321 10.282 1.00 95.31 95 ALA A C 1
ATOM 755 O O . ALA A 1 95 ? -11.038 4.435 11.054 1.00 95.31 95 ALA A O 1
ATOM 756 N N . ALA A 1 96 ? -8.865 3.999 10.713 1.00 95.94 96 ALA A N 1
ATOM 757 C CA . ALA A 1 96 ? -8.559 3.729 12.115 1.00 95.94 96 ALA A CA 1
ATOM 758 C C . ALA A 1 96 ? -8.781 4.960 13.011 1.00 95.94 96 ALA A C 1
ATOM 760 O O . ALA A 1 96 ? -9.327 4.834 14.107 1.00 95.94 96 ALA A O 1
ATOM 761 N N . LEU A 1 97 ? -8.382 6.148 12.540 1.00 93.81 97 LEU A N 1
ATOM 762 C CA . LEU A 1 97 ? -8.584 7.407 13.260 1.00 93.81 97 LEU A CA 1
ATOM 763 C C . LEU A 1 97 ? -10.067 7.762 13.370 1.00 93.81 97 LEU A C 1
ATOM 765 O O . LEU A 1 97 ? -10.535 8.033 14.473 1.00 93.81 97 LEU A O 1
ATOM 769 N N . ARG A 1 98 ? -10.823 7.685 12.267 1.00 92.38 98 ARG A N 1
ATOM 770 C CA . ARG A 1 98 ? -12.274 7.921 12.282 1.00 92.38 98 ARG A CA 1
ATOM 771 C C . ARG A 1 98 ? -13.005 6.952 13.193 1.00 92.38 98 ARG A C 1
ATOM 773 O O . ARG A 1 98 ? -13.895 7.364 13.927 1.00 92.38 98 ARG A O 1
ATOM 780 N N . LEU A 1 99 ? -12.603 5.683 13.188 1.00 92.69 99 LEU A N 1
ATOM 781 C CA . LEU A 1 99 ? -13.177 4.695 14.090 1.00 92.69 99 LEU A CA 1
ATOM 782 C C . LEU A 1 99 ? -12.960 5.078 15.557 1.00 92.69 99 LEU A C 1
ATOM 784 O O . LEU A 1 99 ? -13.867 4.936 16.368 1.00 92.69 99 LEU A O 1
ATOM 788 N N . ASN A 1 100 ? -11.774 5.591 15.890 1.00 94.62 100 ASN A N 1
ATOM 789 C CA . ASN A 1 100 ? -11.467 6.052 17.238 1.00 94.62 100 ASN A CA 1
ATOM 790 C C . ASN A 1 100 ? -12.226 7.329 17.626 1.00 94.62 100 ASN A C 1
ATOM 792 O O . ASN A 1 100 ? -12.632 7.459 18.775 1.00 94.62 100 ASN A O 1
ATOM 796 N N . GLU A 1 101 ? -12.421 8.257 16.686 1.00 92.06 101 GLU A N 1
ATOM 797 C CA . GLU A 1 101 ? -13.235 9.465 16.886 1.00 92.06 101 GLU A CA 1
ATOM 798 C C . GLU A 1 101 ? -14.707 9.128 17.147 1.00 92.06 101 GLU A C 1
ATOM 800 O O . GLU A 1 101 ? -15.335 9.751 17.998 1.00 92.06 101 GLU A O 1
ATOM 805 N N . ALA A 1 102 ? -15.239 8.129 16.440 1.00 91.00 102 ALA A N 1
ATOM 806 C CA . ALA A 1 102 ? -16.611 7.660 16.601 1.00 91.00 102 ALA A CA 1
ATOM 807 C C . ALA A 1 102 ? -16.795 6.717 17.803 1.00 91.00 102 ALA A C 1
ATOM 809 O O . ALA A 1 102 ? -17.921 6.356 18.129 1.00 91.00 102 ALA A O 1
ATOM 810 N N . ALA A 1 103 ? -15.726 6.264 18.461 1.00 92.94 103 ALA A N 1
ATOM 811 C CA . ALA A 1 103 ? -15.838 5.330 19.574 1.00 92.94 103 ALA A CA 1
ATOM 812 C C . ALA A 1 103 ? -16.352 6.028 20.843 1.00 92.94 103 ALA A C 1
ATOM 814 O O . ALA A 1 103 ? -15.811 7.045 21.272 1.00 92.94 103 ALA A O 1
ATOM 815 N N . ILE A 1 104 ? -17.343 5.426 21.514 1.00 93.94 104 ILE A N 1
ATOM 816 C CA . ILE A 1 104 ? -17.863 5.925 22.803 1.00 93.94 104 ILE A CA 1
ATOM 817 C C . ILE A 1 104 ? -16.752 5.956 23.857 1.00 93.94 104 ILE A C 1
ATOM 819 O O . ILE A 1 104 ? -16.659 6.879 24.664 1.00 93.94 104 ILE A O 1
ATOM 823 N N . THR A 1 105 ? -15.913 4.920 23.858 1.00 92.00 105 THR A N 1
ATOM 824 C CA . THR A 1 105 ? -14.682 4.869 24.647 1.00 92.00 105 THR A CA 1
ATOM 825 C C . THR A 1 105 ? -13.506 4.803 23.679 1.00 92.00 105 THR A C 1
ATOM 827 O O . THR A 1 105 ? -13.340 3.777 23.016 1.00 92.00 105 THR A O 1
ATOM 830 N N . PRO A 1 106 ? -12.696 5.871 23.578 1.00 91.56 106 PRO A N 1
ATOM 831 C CA . PRO A 1 106 ? -11.513 5.869 22.734 1.00 91.56 106 PRO A CA 1
ATOM 832 C C . PRO A 1 106 ? -10.516 4.789 23.150 1.00 91.56 106 PRO A C 1
ATOM 834 O O . PRO A 1 106 ? -10.413 4.426 24.327 1.00 91.56 106 PRO A O 1
ATOM 837 N N . ALA A 1 107 ? -9.726 4.327 22.185 1.00 92.75 107 ALA A N 1
ATOM 838 C CA . ALA A 1 107 ? -8.647 3.394 22.442 1.00 92.75 107 ALA A CA 1
ATOM 839 C C . ALA A 1 107 ? -7.644 3.977 23.456 1.00 92.75 107 ALA A C 1
ATOM 841 O O . ALA A 1 107 ? -7.356 5.180 23.439 1.00 92.75 107 ALA A O 1
ATOM 842 N N . PRO A 1 108 ? -7.050 3.136 24.321 1.00 92.19 108 PRO A N 1
ATOM 843 C CA . PRO A 1 108 ? -6.026 3.587 25.250 1.00 92.19 108 PRO A CA 1
ATOM 844 C C . PRO A 1 108 ? -4.809 4.132 24.498 1.00 92.19 108 PRO A C 1
ATOM 846 O O . PRO A 1 108 ? -4.511 3.715 23.376 1.00 92.19 108 PRO A O 1
ATOM 849 N N . THR A 1 109 ? -4.056 5.022 25.144 1.00 89.25 109 THR A N 1
ATOM 850 C CA . THR A 1 109 ? -2.826 5.579 24.575 1.00 89.25 109 THR A CA 1
ATOM 851 C C . THR A 1 109 ? -1.854 4.466 24.182 1.00 89.25 109 THR A C 1
ATOM 853 O O . THR A 1 109 ? -1.508 3.608 24.996 1.00 89.25 109 THR A O 1
ATOM 856 N N . LYS A 1 110 ? -1.386 4.497 22.932 1.00 91.31 110 LYS A N 1
ATOM 857 C CA . LYS A 1 110 ? -0.391 3.553 22.410 1.00 91.31 110 LYS A CA 1
ATOM 858 C C . LYS A 1 110 ? 0.959 3.669 23.126 1.00 91.31 110 LYS A C 1
ATOM 860 O O . LYS A 1 110 ? 1.312 4.731 23.651 1.00 91.31 110 LYS A O 1
ATOM 865 N N . ALA A 1 111 ? 1.781 2.622 23.063 1.00 80.19 111 ALA A N 1
ATOM 866 C CA . ALA A 1 111 ? 3.176 2.743 23.472 1.00 80.19 111 ALA A CA 1
ATOM 867 C C . ALA A 1 111 ? 3.962 3.620 22.480 1.00 80.19 111 ALA A C 1
ATOM 869 O O . ALA A 1 111 ? 3.659 3.699 21.290 1.00 80.19 111 ALA A O 1
ATOM 870 N N . LYS A 1 112 ? 5.030 4.274 22.957 1.00 77.12 112 LYS A N 1
ATOM 871 C CA . LYS A 1 112 ? 5.797 5.276 22.186 1.00 77.12 112 LYS A CA 1
ATOM 872 C C . LYS A 1 112 ? 6.356 4.768 20.846 1.00 77.12 112 LYS A C 1
ATOM 874 O O . LYS A 1 112 ? 6.674 5.585 19.987 1.00 77.12 112 LYS A O 1
ATOM 879 N N . LYS A 1 113 ? 6.545 3.454 20.701 1.00 76.69 113 LYS A N 1
ATOM 880 C CA . LYS A 1 113 ? 7.154 2.817 19.524 1.00 76.69 113 LYS A CA 1
ATOM 881 C C . LYS A 1 113 ? 6.134 2.209 18.559 1.00 76.69 113 LYS A C 1
ATOM 883 O O . LYS A 1 113 ? 6.528 1.854 17.454 1.00 76.69 113 LYS A O 1
ATOM 888 N N . ASP A 1 114 ? 4.866 2.131 18.947 1.00 82.31 114 ASP A N 1
ATOM 889 C CA . ASP A 1 114 ? 3.863 1.401 18.180 1.00 82.31 114 ASP A CA 1
ATOM 890 C C . ASP A 1 114 ? 3.306 2.272 17.055 1.00 82.31 114 ASP A C 1
ATOM 892 O O . ASP A 1 114 ? 3.167 3.502 17.188 1.00 82.31 114 ASP A O 1
ATOM 896 N N . ASN A 1 115 ? 2.965 1.632 15.938 1.00 90.56 115 ASN A N 1
ATOM 897 C CA . ASN A 1 115 ? 2.209 2.291 14.889 1.00 90.56 115 ASN A CA 1
ATOM 898 C C . ASN A 1 115 ? 0.78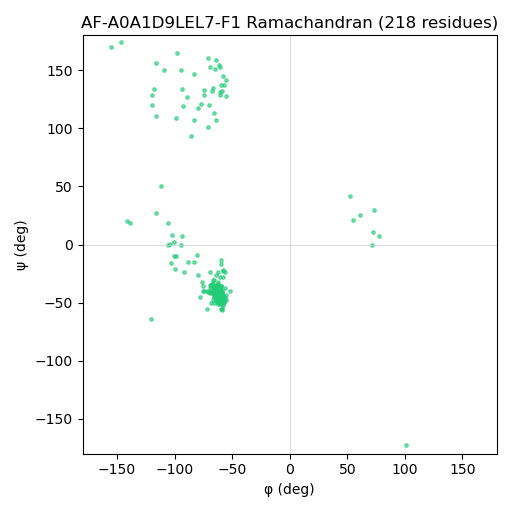6 2.594 15.388 1.00 90.56 115 ASN A C 1
ATOM 900 O O . ASN A 1 115 ? 0.129 1.748 15.986 1.00 90.56 115 ASN A O 1
ATOM 904 N N . GLU A 1 116 ? 0.324 3.825 15.168 1.00 93.44 116 GLU A N 1
ATOM 905 C CA . GLU A 1 116 ? -0.938 4.300 15.737 1.00 93.44 116 GLU A CA 1
ATOM 906 C C . GLU A 1 116 ? -2.152 3.601 15.137 1.00 93.44 116 GLU A C 1
ATOM 908 O O . GLU A 1 116 ? -2.953 3.048 15.881 1.00 93.44 116 GLU A O 1
ATOM 913 N N . SER A 1 117 ? -2.258 3.543 13.812 1.00 95.94 117 SER A N 1
ATOM 914 C CA . SER A 1 117 ? -3.393 2.890 13.161 1.00 95.94 117 SER A CA 1
ATOM 915 C C . SER A 1 117 ? -3.423 1.387 13.433 1.00 95.94 117 SER A C 1
ATOM 917 O O . SER A 1 117 ? -4.483 0.855 13.741 1.00 95.94 117 SER A O 1
ATOM 919 N N . ALA A 1 118 ? -2.276 0.701 13.428 1.00 95.75 118 ALA A N 1
ATOM 920 C CA . ALA A 1 118 ? -2.207 -0.712 13.802 1.00 95.75 118 ALA A CA 1
ATOM 921 C C . ALA A 1 118 ? -2.634 -0.945 15.263 1.00 95.75 118 ALA A C 1
ATOM 923 O O . ALA A 1 118 ? -3.355 -1.902 15.549 1.00 95.75 118 ALA A O 1
ATOM 924 N N . HIS A 1 119 ? -2.234 -0.067 16.191 1.00 96.38 119 HIS A N 1
ATOM 925 C CA . HIS A 1 119 ? -2.674 -0.112 17.590 1.00 96.38 119 HIS A CA 1
ATOM 926 C C . HIS A 1 119 ? -4.190 0.076 17.724 1.00 96.38 119 HIS A C 1
ATOM 928 O O . HIS A 1 119 ? -4.846 -0.740 18.373 1.00 96.38 119 HIS A O 1
ATOM 934 N N . LEU A 1 120 ? -4.748 1.102 17.072 1.00 96.75 120 LEU A N 1
ATOM 935 C CA . LEU A 1 120 ? -6.188 1.375 17.070 1.00 96.75 120 LEU A CA 1
ATOM 936 C C . LEU A 1 120 ? -6.973 0.181 16.518 1.00 96.75 120 LEU A C 1
ATOM 938 O O . LEU A 1 120 ? -7.881 -0.322 17.179 1.00 96.75 120 LEU A O 1
ATOM 942 N N . LEU A 1 121 ? -6.577 -0.335 15.350 1.00 97.25 121 LEU A N 1
ATOM 943 C CA . LEU A 1 121 ? -7.237 -1.486 14.737 1.00 97.25 121 LEU A CA 1
ATOM 944 C C . LEU A 1 121 ? -7.159 -2.723 15.633 1.00 97.25 121 LEU A C 1
ATOM 946 O O . LEU A 1 121 ? -8.172 -3.392 15.809 1.00 97.25 121 LEU A O 1
ATOM 950 N N . ARG A 1 122 ? -6.012 -3.016 16.259 1.00 97.19 122 ARG A N 1
ATOM 951 C CA . ARG A 1 122 ? -5.888 -4.139 17.207 1.00 97.19 122 ARG A CA 1
ATOM 952 C C . ARG A 1 122 ? -6.794 -3.982 18.419 1.00 97.19 122 ARG A C 1
ATOM 954 O O . ARG A 1 122 ? -7.405 -4.963 18.834 1.00 97.19 122 ARG A O 1
ATOM 961 N N . HIS A 1 123 ? -6.871 -2.782 18.992 1.00 96.50 123 HIS A N 1
ATOM 962 C CA . HIS A 1 123 ? -7.758 -2.515 20.119 1.00 96.50 123 HIS A CA 1
ATOM 963 C C . HIS A 1 123 ? -9.212 -2.805 19.734 1.00 96.50 123 HIS A C 1
ATOM 965 O O . HIS A 1 123 ? -9.838 -3.681 20.325 1.00 96.50 123 HIS A O 1
ATOM 971 N N . PHE A 1 124 ? -9.707 -2.166 18.676 1.00 97.00 124 PHE A N 1
ATOM 972 C CA . PHE A 1 124 ? -11.095 -2.325 18.254 1.00 97.00 124 PHE A CA 1
ATOM 973 C C . PHE A 1 124 ? -11.422 -3.732 17.747 1.00 97.00 124 PHE A C 1
ATOM 975 O O . PHE A 1 124 ? -12.529 -4.219 17.951 1.00 97.00 124 PHE A O 1
ATOM 982 N N . THR A 1 125 ? -10.458 -4.432 17.151 1.00 97.31 125 THR A N 1
ATOM 983 C CA . THR A 1 125 ? -10.601 -5.842 16.756 1.00 97.31 125 THR A CA 1
ATOM 984 C C . THR A 1 125 ? -10.847 -6.745 17.961 1.00 97.31 125 THR A C 1
ATOM 986 O O . THR A 1 125 ? -11.723 -7.611 17.917 1.00 97.31 125 THR A O 1
ATOM 989 N N . ARG A 1 126 ? -10.113 -6.520 19.060 1.00 96.62 126 ARG A N 1
ATOM 990 C CA . ARG A 1 126 ? -10.300 -7.257 20.319 1.00 96.62 126 ARG A CA 1
ATOM 991 C C . ARG A 1 126 ? -11.658 -6.957 20.938 1.00 96.62 126 ARG A C 1
ATOM 993 O O . ARG A 1 126 ? -12.361 -7.894 21.302 1.00 96.62 126 ARG A O 1
ATOM 1000 N N . GLU A 1 127 ? -12.051 -5.686 20.979 1.00 96.19 127 GLU A N 1
ATOM 1001 C CA . GLU A 1 127 ? -13.374 -5.275 21.462 1.00 96.19 127 GLU A CA 1
ATOM 1002 C C . GLU A 1 127 ? -14.508 -5.884 20.619 1.00 96.19 127 GLU A C 1
ATOM 1004 O O . GLU A 1 127 ? -15.506 -6.382 21.147 1.00 96.19 127 GLU A O 1
ATOM 1009 N N . ALA A 1 128 ? -14.336 -5.942 19.297 1.00 95.75 128 ALA A N 1
ATOM 1010 C CA . ALA A 1 128 ? -15.272 -6.593 18.387 1.00 95.75 128 ALA A CA 1
ATOM 1011 C C . ALA A 1 1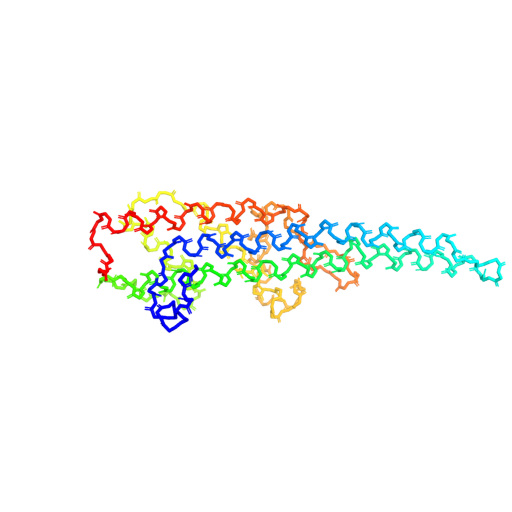28 ? -15.286 -8.126 18.542 1.00 95.75 128 ALA A C 1
ATOM 1013 O O . ALA A 1 128 ? -16.316 -8.750 18.286 1.00 95.75 128 ALA A O 1
ATOM 1014 N N . GLY A 1 129 ? -14.211 -8.736 19.047 1.00 96.06 129 GLY A N 1
ATOM 1015 C CA . GLY A 1 129 ? -14.060 -10.191 19.140 1.00 96.06 129 GLY A CA 1
ATOM 1016 C C . GLY A 1 129 ? -13.813 -10.851 17.781 1.00 96.06 129 GLY A C 1
ATOM 1017 O O . GLY A 1 129 ? -14.233 -11.985 17.566 1.00 96.06 129 GLY A O 1
ATOM 1018 N N . ILE A 1 130 ? -13.178 -10.129 16.854 1.00 96.25 130 ILE A N 1
ATOM 1019 C CA . ILE A 1 130 ? -12.817 -10.623 15.521 1.00 96.25 130 ILE A CA 1
ATOM 1020 C C . ILE A 1 130 ? -11.383 -11.157 15.573 1.00 96.25 130 ILE A C 1
ATOM 1022 O O . ILE A 1 130 ? -10.493 -10.488 16.091 1.00 96.25 130 ILE A O 1
ATOM 1026 N N . ASP A 1 131 ? -11.131 -12.341 15.014 1.00 95.75 131 ASP A N 1
ATOM 1027 C CA . ASP A 1 131 ? -9.759 -12.810 14.797 1.00 95.75 131 ASP A CA 1
ATOM 1028 C C . ASP A 1 131 ? -9.207 -12.228 13.488 1.00 95.75 131 ASP A C 1
ATOM 1030 O O . ASP A 1 131 ? -9.620 -12.614 12.393 1.00 95.75 131 ASP A O 1
ATOM 1034 N N . ALA A 1 132 ? -8.296 -11.263 13.608 1.00 96.06 132 ALA A N 1
ATOM 1035 C CA . ALA A 1 132 ? -7.620 -10.631 12.474 1.00 96.06 132 ALA A CA 1
ATOM 1036 C C . ALA A 1 132 ? -6.121 -10.403 12.729 1.00 96.06 132 ALA A C 1
ATOM 1038 O O . ALA A 1 132 ? -5.491 -9.595 12.047 1.00 96.06 132 ALA A O 1
ATOM 1039 N N . GLU A 1 133 ? -5.518 -11.100 13.698 1.00 95.06 133 GLU A N 1
ATOM 1040 C CA . GLU A 1 133 ? -4.150 -10.801 14.146 1.00 95.06 133 GLU A CA 1
ATOM 1041 C C . GLU A 1 133 ? -3.129 -10.936 13.008 1.00 95.06 133 GLU A C 1
ATOM 1043 O O . GLU A 1 133 ? -2.327 -10.032 12.783 1.00 95.06 133 GLU A O 1
ATOM 1048 N N . HIS A 1 134 ? -3.203 -12.013 12.221 1.00 95.19 134 HIS A N 1
ATOM 1049 C CA . HIS A 1 134 ? -2.304 -12.212 11.080 1.00 95.19 134 HIS A CA 1
ATOM 1050 C C . HIS A 1 134 ? -2.425 -11.088 10.031 1.00 95.19 134 HIS A C 1
ATOM 1052 O O . HIS A 1 134 ? -1.420 -10.593 9.518 1.00 95.19 134 HIS A O 1
ATOM 1058 N N . MET A 1 135 ? -3.651 -10.641 9.741 1.00 96.88 135 MET A N 1
ATOM 1059 C CA . MET A 1 135 ? -3.902 -9.531 8.817 1.00 96.88 135 MET A CA 1
ATOM 1060 C C . MET A 1 135 ? -3.312 -8.223 9.356 1.00 96.88 135 MET A C 1
ATOM 1062 O O . MET A 1 135 ? -2.604 -7.525 8.631 1.00 96.88 135 MET A O 1
ATOM 1066 N N . LEU A 1 136 ? -3.548 -7.907 10.632 1.00 97.06 136 LEU A N 1
ATOM 1067 C CA . LEU A 1 136 ? -3.061 -6.677 11.261 1.00 97.06 136 LEU A CA 1
ATOM 1068 C C . LEU A 1 136 ? -1.539 -6.653 11.398 1.00 97.06 136 LEU A C 1
ATOM 1070 O O . LEU A 1 136 ? -0.922 -5.601 11.236 1.00 97.06 136 LEU A O 1
ATOM 1074 N N . GLN A 1 137 ? -0.910 -7.806 11.622 1.00 95.50 137 GLN A N 1
ATOM 1075 C CA . GLN A 1 137 ? 0.542 -7.921 11.557 1.00 95.50 137 GLN A CA 1
ATOM 1076 C C . GLN A 1 137 ? 1.059 -7.618 10.148 1.00 95.50 137 GLN A C 1
ATOM 1078 O O . GLN A 1 137 ? 2.125 -7.013 10.007 1.00 95.50 137 GLN A O 1
ATOM 1083 N N . ASN A 1 138 ? 0.387 -8.094 9.093 1.00 97.06 138 ASN A N 1
ATOM 1084 C CA . ASN A 1 138 ? 0.796 -7.830 7.707 1.00 97.06 138 ASN A CA 1
ATOM 1085 C C . ASN A 1 138 ? 0.610 -6.355 7.356 1.00 97.06 138 ASN A C 1
ATOM 1087 O O . ASN A 1 138 ? 1.499 -5.753 6.760 1.00 97.06 138 ASN A O 1
ATOM 1091 N N . TYR A 1 139 ? -0.491 -5.756 7.803 1.00 97.81 139 TYR A N 1
ATOM 1092 C CA . TYR A 1 139 ? -0.707 -4.321 7.696 1.00 97.81 139 TYR A CA 1
ATOM 1093 C C . TYR A 1 139 ? 0.411 -3.520 8.378 1.00 97.81 139 TYR A C 1
ATOM 1095 O O . TYR A 1 139 ? 1.010 -2.657 7.747 1.00 97.81 139 TYR A O 1
ATOM 1103 N N . GLU A 1 140 ? 0.768 -3.836 9.624 1.00 96.19 140 GLU A N 1
ATOM 1104 C CA . GLU A 1 140 ? 1.848 -3.133 10.326 1.00 96.19 140 GLU A CA 1
ATOM 1105 C C . GLU A 1 140 ? 3.196 -3.259 9.596 1.00 96.19 140 GLU A C 1
ATOM 1107 O O . GLU A 1 140 ? 3.904 -2.265 9.427 1.00 96.19 140 GLU A O 1
ATOM 1112 N N . ALA A 1 141 ? 3.515 -4.448 9.073 1.00 96.31 141 ALA A N 1
ATOM 1113 C CA . ALA A 1 141 ? 4.696 -4.651 8.234 1.00 96.31 141 ALA A CA 1
ATOM 1114 C C . ALA A 1 141 ? 4.668 -3.751 6.980 1.00 96.31 141 ALA A C 1
ATOM 1116 O O . ALA A 1 141 ? 5.670 -3.113 6.654 1.00 96.31 141 ALA A O 1
ATOM 1117 N N . LEU A 1 142 ? 3.515 -3.614 6.315 1.00 97.88 142 LEU A N 1
ATOM 1118 C CA . LEU A 1 142 ? 3.342 -2.691 5.187 1.00 97.88 142 LEU A CA 1
ATOM 1119 C C . LEU A 1 142 ? 3.534 -1.223 5.594 1.00 97.88 142 LEU A C 1
ATOM 1121 O O . LEU A 1 142 ? 4.111 -0.453 4.824 1.00 97.88 142 LEU A O 1
ATOM 1125 N N . VAL A 1 143 ? 3.136 -0.826 6.808 1.00 96.31 143 VAL A N 1
ATOM 1126 C CA . VAL A 1 143 ? 3.410 0.529 7.313 1.00 96.31 143 VAL A CA 1
ATOM 1127 C C . VAL A 1 143 ? 4.914 0.774 7.455 1.00 96.31 143 VAL A C 1
ATOM 1129 O O . VAL A 1 143 ? 5.403 1.849 7.098 1.00 96.31 143 VAL A O 1
ATOM 1132 N N . HIS A 1 144 ? 5.680 -0.207 7.928 1.00 94.75 144 HIS A N 1
ATOM 1133 C CA . HIS A 1 144 ? 7.134 -0.082 8.017 1.00 94.75 144 HIS A CA 1
ATOM 1134 C C . HIS A 1 144 ? 7.810 -0.011 6.642 1.00 94.75 144 HIS A C 1
ATOM 1136 O O . HIS A 1 144 ? 8.675 0.847 6.434 1.00 94.75 144 HIS A O 1
ATOM 1142 N N . VAL A 1 145 ? 7.359 -0.825 5.681 1.00 96.44 145 VAL A N 1
ATOM 1143 C CA . VAL A 1 145 ? 7.776 -0.741 4.270 1.00 96.44 145 VAL A CA 1
ATOM 1144 C C . VAL A 1 145 ? 7.489 0.660 3.719 1.00 96.44 145 VAL A C 1
ATOM 1146 O O . VAL A 1 145 ? 8.398 1.321 3.209 1.00 96.44 145 VAL A O 1
ATOM 1149 N N . ARG A 1 146 ? 6.268 1.177 3.915 1.00 96.25 146 ARG A N 1
ATOM 1150 C CA . ARG A 1 146 ? 5.877 2.543 3.528 1.00 96.25 146 ARG A CA 1
ATOM 1151 C C . ARG A 1 146 ? 6.791 3.591 4.153 1.00 96.25 146 ARG A C 1
ATOM 1153 O O . ARG A 1 146 ? 7.233 4.505 3.464 1.00 96.25 146 ARG A O 1
ATOM 1160 N N . ASN A 1 147 ? 7.104 3.469 5.441 1.00 94.00 147 ASN A N 1
ATOM 1161 C CA . ASN A 1 147 ? 7.963 4.422 6.147 1.00 94.00 147 ASN A CA 1
ATOM 1162 C C . ASN A 1 147 ? 9.402 4.411 5.611 1.00 94.00 147 ASN A C 1
ATOM 1164 O O . ASN A 1 147 ? 10.040 5.462 5.536 1.00 94.00 147 ASN A O 1
ATOM 1168 N N . CYS A 1 148 ? 9.926 3.246 5.227 1.00 94.75 148 CYS A N 1
ATOM 1169 C CA . CYS A 1 148 ? 11.224 3.151 4.564 1.00 94.75 148 CYS A CA 1
ATOM 1170 C C . CYS A 1 148 ? 11.200 3.834 3.188 1.00 94.75 148 CYS A C 1
ATOM 1172 O O . CYS A 1 148 ? 12.090 4.629 2.878 1.00 94.75 148 CYS A O 1
ATOM 1174 N N . ILE A 1 149 ? 10.145 3.613 2.400 1.00 95.38 149 ILE A N 1
ATOM 1175 C CA . ILE A 1 149 ? 9.939 4.279 1.106 1.00 95.38 149 ILE A CA 1
ATOM 1176 C C . ILE A 1 149 ? 9.881 5.801 1.273 1.00 95.38 149 ILE A C 1
ATOM 1178 O O . ILE A 1 149 ? 10.677 6.519 0.671 1.00 95.38 149 ILE A O 1
ATOM 1182 N N . ALA A 1 150 ? 8.998 6.292 2.142 1.00 93.56 150 ALA A N 1
ATOM 1183 C CA . ALA A 1 150 ? 8.737 7.717 2.307 1.00 93.56 150 ALA A CA 1
ATOM 1184 C C . ALA A 1 150 ? 9.931 8.491 2.889 1.00 93.56 150 ALA A C 1
ATOM 1186 O O . ALA A 1 150 ? 10.170 9.636 2.515 1.00 93.56 150 ALA A O 1
ATOM 1187 N N . HIS A 1 151 ? 10.693 7.888 3.807 1.00 91.31 151 HIS A N 1
ATOM 1188 C CA . HIS A 1 151 ? 11.756 8.605 4.521 1.00 91.31 151 HIS A CA 1
ATOM 1189 C C . HIS A 1 151 ? 13.167 8.301 4.023 1.00 91.31 151 HIS A C 1
ATOM 1191 O O . HIS A 1 151 ? 14.097 9.026 4.389 1.00 91.31 151 HIS A O 1
ATOM 1197 N N . ARG A 1 152 ? 13.354 7.226 3.251 1.00 92.06 152 ARG A N 1
ATOM 1198 C CA . ARG A 1 152 ? 14.668 6.737 2.802 1.00 92.06 152 ARG A CA 1
ATOM 1199 C C . ARG A 1 152 ? 14.665 6.214 1.365 1.00 92.06 152 ARG A C 1
ATOM 1201 O O . ARG A 1 152 ? 15.554 5.454 0.999 1.00 92.06 152 ARG A O 1
ATOM 1208 N N . ALA A 1 153 ? 13.678 6.601 0.554 1.00 90.75 153 ALA A N 1
ATOM 1209 C CA . ALA A 1 153 ? 13.532 6.159 -0.837 1.00 90.75 153 ALA A CA 1
ATOM 1210 C C . ALA A 1 153 ? 13.504 4.623 -1.004 1.00 90.75 153 ALA A C 1
ATOM 1212 O O . ALA A 1 153 ? 13.790 4.094 -2.074 1.00 90.75 153 ALA A O 1
ATOM 1213 N N . GLY A 1 154 ? 13.174 3.899 0.069 1.00 91.69 154 GLY A N 1
ATOM 1214 C CA . GLY A 1 154 ? 13.160 2.442 0.104 1.00 91.69 154 GLY A CA 1
ATOM 1215 C C . GLY A 1 154 ? 14.541 1.800 0.236 1.00 91.69 154 GLY A C 1
ATOM 1216 O O . GLY A 1 154 ? 14.620 0.582 0.147 1.00 91.69 154 GLY A O 1
ATOM 1217 N N . LEU A 1 155 ? 15.612 2.573 0.452 1.00 91.88 155 LEU A N 1
ATOM 1218 C CA . LEU A 1 155 ? 16.982 2.069 0.576 1.00 91.88 155 LEU A CA 1
ATOM 1219 C C . LEU A 1 155 ? 17.245 1.499 1.974 1.00 91.88 155 LEU A C 1
ATOM 1221 O O . LEU A 1 155 ? 17.253 2.236 2.969 1.00 91.88 155 LEU A O 1
ATOM 1225 N N . HIS A 1 156 ? 17.546 0.201 2.042 1.00 88.44 156 HIS A N 1
ATOM 1226 C CA . HIS A 1 156 ? 17.770 -0.526 3.295 1.00 88.44 156 HIS A CA 1
ATOM 1227 C C . HIS A 1 156 ? 18.926 0.052 4.111 1.00 88.44 156 HIS A C 1
ATOM 1229 O O . HIS A 1 156 ? 18.756 0.361 5.291 1.00 88.44 156 HIS A O 1
ATOM 1235 N N . ALA A 1 157 ? 20.065 0.297 3.458 1.00 85.38 157 ALA A N 1
ATOM 1236 C CA . ALA A 1 157 ? 21.305 0.749 4.093 1.00 85.38 157 ALA A CA 1
ATOM 1237 C C . ALA A 1 157 ? 21.168 2.068 4.878 1.00 85.38 157 ALA A C 1
ATOM 1239 O O . ALA A 1 157 ? 21.965 2.353 5.769 1.00 85.38 157 ALA A O 1
ATOM 1240 N N . THR A 1 158 ? 20.162 2.886 4.559 1.00 82.12 158 THR A N 1
ATOM 1241 C CA . THR A 1 158 ? 19.957 4.206 5.177 1.00 82.12 158 THR A CA 1
ATOM 1242 C C . THR A 1 158 ? 18.792 4.233 6.171 1.00 82.12 158 THR A C 1
ATOM 1244 O O . THR A 1 158 ? 18.505 5.273 6.785 1.00 82.12 158 THR A O 1
ATOM 1247 N N . TYR A 1 159 ? 18.105 3.101 6.360 1.00 84.44 159 TYR A N 1
ATOM 1248 C CA . TYR A 1 159 ? 16.936 3.005 7.221 1.00 84.44 159 TYR A CA 1
ATOM 1249 C C . TYR A 1 159 ? 17.306 2.575 8.641 1.00 84.44 159 TYR A C 1
ATOM 1251 O O . TYR A 1 159 ? 17.784 1.471 8.885 1.00 84.44 159 TYR A O 1
ATOM 1259 N N . LYS A 1 160 ? 17.010 3.444 9.616 1.00 80.50 160 LYS A N 1
ATOM 1260 C CA . LYS A 1 160 ? 17.353 3.251 11.039 1.00 80.50 160 LYS A CA 1
ATOM 1261 C C . LYS A 1 160 ? 16.746 1.993 11.689 1.00 80.50 160 LYS A C 1
ATOM 1263 O O . LYS A 1 160 ? 17.145 1.637 12.790 1.00 80.50 160 LYS A O 1
ATOM 1268 N N . HIS A 1 161 ? 15.772 1.356 11.037 1.00 79.38 161 HIS A N 1
ATOM 1269 C CA . HIS A 1 161 ? 15.114 0.127 11.493 1.00 79.38 161 HIS A CA 1
ATOM 1270 C C . HIS A 1 161 ? 15.359 -1.059 10.542 1.00 79.38 161 HIS A C 1
ATOM 1272 O O . HIS A 1 161 ? 14.531 -1.962 10.468 1.00 79.38 161 HIS A O 1
ATOM 1278 N N . GLY A 1 162 ? 16.478 -1.055 9.807 1.00 76.44 162 GLY A N 1
ATOM 1279 C CA . GLY A 1 162 ? 16.779 -2.038 8.761 1.00 76.44 162 GLY A CA 1
ATOM 1280 C C . GLY A 1 162 ? 16.655 -3.507 9.188 1.00 76.44 162 GLY A C 1
ATOM 1281 O O . GLY A 1 162 ? 16.121 -4.302 8.423 1.00 76.44 162 GLY A O 1
ATOM 1282 N N . GLU A 1 163 ? 17.079 -3.878 10.402 1.00 79.31 163 GLU A N 1
ATOM 1283 C CA . GLU A 1 163 ? 16.958 -5.266 10.889 1.00 79.31 163 GLU A CA 1
ATOM 1284 C C . GLU A 1 163 ? 15.503 -5.697 11.137 1.00 79.31 163 GLU A C 1
ATOM 1286 O O . GLU A 1 163 ? 15.122 -6.807 10.766 1.00 79.31 163 GLU A O 1
ATOM 1291 N N . SER A 1 164 ? 14.673 -4.819 11.716 1.00 83.06 164 SER A N 1
ATOM 1292 C CA . SER A 1 164 ? 13.236 -5.088 11.915 1.00 83.06 164 SER A CA 1
ATOM 1293 C C . SER A 1 164 ? 12.531 -5.239 10.571 1.00 83.06 164 SER A C 1
ATOM 1295 O O . SER A 1 164 ? 11.807 -6.209 10.343 1.00 83.06 164 SER A O 1
ATOM 1297 N N . LEU A 1 165 ? 12.855 -4.337 9.640 1.00 86.69 165 LEU A N 1
ATOM 1298 C CA . LEU A 1 165 ? 12.280 -4.313 8.302 1.00 86.69 165 LEU A CA 1
ATOM 1299 C C . LEU A 1 165 ? 12.583 -5.595 7.510 1.00 86.69 165 LEU A C 1
ATOM 1301 O O . LEU A 1 165 ? 11.719 -6.086 6.789 1.00 86.69 165 LEU A O 1
ATOM 1305 N N . CYS A 1 166 ? 13.766 -6.196 7.682 1.00 87.62 166 CYS A N 1
ATOM 1306 C CA . CYS A 1 166 ? 14.084 -7.494 7.078 1.00 87.62 166 CYS A CA 1
ATOM 1307 C C . CYS A 1 166 ? 13.122 -8.606 7.522 1.00 87.62 166 CYS A C 1
ATOM 1309 O O . CYS A 1 166 ? 12.746 -9.455 6.714 1.00 87.62 166 CYS A O 1
ATOM 1311 N N . ASN A 1 167 ? 12.743 -8.635 8.799 1.00 88.50 167 ASN A N 1
ATOM 1312 C CA . ASN A 1 167 ? 11.833 -9.655 9.322 1.00 88.50 167 ASN A CA 1
ATOM 1313 C C . ASN A 1 167 ? 10.385 -9.398 8.897 1.00 88.50 167 ASN A C 1
ATOM 1315 O O . ASN A 1 167 ? 9.652 -10.341 8.607 1.00 88.50 167 ASN A O 1
ATOM 1319 N N . GLU A 1 168 ? 9.992 -8.130 8.820 1.00 90.44 168 GLU A N 1
ATOM 1320 C CA . GLU A 1 168 ? 8.680 -7.705 8.331 1.00 90.44 168 GLU A CA 1
ATOM 1321 C C . GLU A 1 168 ? 8.490 -8.066 6.854 1.00 90.44 168 GLU A C 1
ATOM 1323 O O . GLU A 1 168 ? 7.494 -8.691 6.501 1.00 90.44 168 GLU A O 1
ATOM 1328 N N . ILE A 1 169 ? 9.477 -7.767 6.004 1.00 93.06 169 ILE A N 1
ATOM 1329 C CA . ILE A 1 169 ? 9.428 -8.055 4.565 1.00 93.06 169 ILE A CA 1
ATOM 1330 C C . ILE A 1 169 ? 9.331 -9.555 4.281 1.00 93.06 169 ILE A C 1
ATOM 1332 O O . ILE A 1 169 ? 8.568 -9.952 3.411 1.00 93.06 169 ILE A O 1
ATOM 1336 N N . LYS A 1 170 ? 10.012 -10.417 5.049 1.00 92.38 170 LYS A N 1
ATOM 1337 C CA . LYS A 1 170 ? 9.916 -11.884 4.881 1.00 92.38 170 LYS A CA 1
ATOM 1338 C C . LYS A 1 170 ? 8.492 -12.431 5.014 1.00 92.38 170 LYS A C 1
ATOM 1340 O O . LYS A 1 170 ? 8.226 -13.537 4.552 1.00 92.38 170 LYS A O 1
ATOM 1345 N N . ARG A 1 171 ? 7.595 -11.694 5.673 1.00 93.19 171 ARG A N 1
ATOM 1346 C CA . ARG A 1 171 ? 6.184 -12.066 5.838 1.00 93.19 171 ARG A CA 1
ATOM 1347 C C . ARG A 1 171 ? 5.302 -11.567 4.694 1.00 93.19 171 ARG A C 1
ATOM 1349 O O . ARG A 1 171 ? 4.163 -12.009 4.570 1.00 93.19 171 ARG A O 1
ATOM 1356 N N . LEU A 1 172 ? 5.805 -10.639 3.884 1.00 97.00 172 LEU A N 1
ATOM 1357 C CA . LEU A 1 172 ? 5.059 -9.989 2.821 1.00 97.00 172 LEU A CA 1
ATOM 1358 C C . LEU A 1 172 ? 5.377 -10.659 1.482 1.00 97.00 172 LEU A C 1
ATOM 1360 O O . LEU A 1 172 ? 6.474 -10.531 0.945 1.00 97.00 172 LEU A O 1
ATOM 1364 N N . SER A 1 173 ? 4.412 -11.399 0.941 1.00 96.50 173 SER A N 1
ATOM 1365 C CA . SER A 1 173 ? 4.580 -12.078 -0.343 1.00 96.50 173 SER A CA 1
ATOM 1366 C C . SER A 1 173 ? 4.706 -11.050 -1.470 1.00 96.50 173 SER A C 1
ATOM 1368 O O . SER A 1 173 ? 3.957 -10.075 -1.511 1.00 96.50 173 SER A O 1
ATOM 1370 N N . GLY A 1 174 ? 5.678 -11.251 -2.363 1.00 96.94 174 GLY A N 1
ATOM 1371 C CA . GLY A 1 174 ? 5.952 -10.341 -3.477 1.00 96.94 174 GLY A CA 1
ATOM 1372 C C . GLY A 1 174 ? 6.595 -9.007 -3.077 1.00 96.94 174 GLY A C 1
ATOM 1373 O O . GLY A 1 174 ? 6.688 -8.107 -3.909 1.00 96.94 174 GLY A O 1
ATOM 1374 N N . ILE A 1 175 ? 7.050 -8.849 -1.828 1.00 97.88 175 ILE A N 1
ATOM 1375 C CA . ILE A 1 175 ? 7.836 -7.691 -1.382 1.00 97.88 175 ILE A CA 1
ATOM 1376 C C . ILE A 1 175 ? 9.189 -8.193 -0.886 1.00 97.88 175 ILE A C 1
ATOM 1378 O O . ILE A 1 175 ? 9.258 -9.117 -0.081 1.00 97.88 175 ILE A O 1
ATOM 1382 N N . TYR A 1 176 ? 10.279 -7.607 -1.374 1.00 96.38 176 TYR A N 1
ATOM 1383 C CA . TYR A 1 176 ? 11.635 -8.055 -1.049 1.00 96.38 176 TYR A CA 1
ATOM 1384 C C . TYR A 1 176 ? 12.663 -6.931 -1.206 1.00 96.38 176 TYR A C 1
ATOM 1386 O O . TYR A 1 176 ? 12.351 -5.870 -1.740 1.00 96.38 176 TYR A O 1
ATOM 1394 N N . PHE A 1 177 ? 13.896 -7.149 -0.742 1.00 94.81 177 PHE A N 1
ATOM 1395 C CA . PHE A 1 177 ? 15.017 -6.264 -1.062 1.00 94.81 177 PHE A CA 1
ATOM 1396 C C . PHE A 1 177 ? 15.705 -6.716 -2.347 1.00 94.81 177 PHE A C 1
ATOM 1398 O O . PHE A 1 177 ? 16.103 -7.874 -2.463 1.00 94.81 177 PHE A O 1
ATOM 1405 N N . GLY A 1 178 ? 15.866 -5.806 -3.299 1.00 93.06 178 GLY A N 1
ATOM 1406 C CA . GLY A 1 178 ? 16.591 -6.053 -4.539 1.00 93.06 178 GLY A CA 1
ATOM 1407 C C . GLY A 1 178 ? 17.319 -4.808 -5.022 1.00 93.06 178 GLY A C 1
ATOM 1408 O O . GLY A 1 178 ? 17.155 -3.729 -4.471 1.00 93.06 178 GLY A O 1
ATOM 1409 N N . ASN A 1 179 ? 18.111 -4.944 -6.081 1.00 93.25 179 ASN A N 1
ATOM 1410 C CA . ASN A 1 179 ? 18.907 -3.848 -6.636 1.00 93.25 179 ASN A CA 1
ATOM 1411 C C . ASN A 1 179 ? 18.396 -3.417 -8.020 1.00 93.25 179 ASN A C 1
ATOM 1413 O O . ASN A 1 179 ? 19.145 -3.363 -8.992 1.00 93.25 179 ASN A O 1
ATOM 1417 N N . TRP A 1 180 ? 17.089 -3.166 -8.119 1.00 90.19 180 TRP A N 1
ATOM 1418 C CA . TRP A 1 180 ? 16.405 -2.880 -9.387 1.00 90.19 180 TRP A CA 1
ATOM 1419 C C . TRP A 1 180 ? 16.960 -1.643 -10.118 1.00 90.19 180 TRP A C 1
ATOM 1421 O O . TRP A 1 180 ? 17.047 -1.662 -11.341 1.00 90.19 180 TRP A O 1
ATOM 1431 N N . HIS A 1 181 ? 17.381 -0.605 -9.386 1.00 88.31 181 HIS A N 1
ATOM 1432 C CA . HIS A 1 181 ? 17.943 0.632 -9.952 1.00 88.31 181 HIS A CA 1
ATOM 1433 C C . HIS A 1 181 ? 19.473 0.739 -9.863 1.00 88.31 181 HIS A C 1
ATOM 1435 O O . HIS A 1 181 ? 20.017 1.809 -10.126 1.00 88.31 181 HIS A O 1
ATOM 1441 N N . PHE A 1 182 ? 20.184 -0.319 -9.458 1.00 87.31 182 PHE A N 1
ATOM 1442 C CA . PHE A 1 182 ? 21.638 -0.269 -9.226 1.00 87.31 182 PHE A CA 1
ATOM 1443 C C . PHE A 1 182 ? 22.074 0.722 -8.123 1.00 87.31 182 PHE A C 1
ATOM 1445 O O . PHE A 1 182 ? 23.210 1.190 -8.114 1.00 87.31 182 PHE A O 1
ATOM 1452 N N . LEU A 1 183 ? 21.179 1.028 -7.175 1.00 84.75 183 LEU A N 1
ATOM 1453 C CA . LEU A 1 183 ? 21.410 1.942 -6.045 1.00 84.75 183 LEU A CA 1
ATOM 1454 C C . LEU A 1 183 ? 21.726 1.213 -4.724 1.00 84.75 183 LEU A C 1
ATOM 1456 O O . LEU A 1 183 ? 21.895 1.856 -3.688 1.00 84.75 183 LEU A O 1
ATOM 1460 N N . GLY A 1 184 ? 21.805 -0.119 -4.759 1.00 88.69 184 GLY A N 1
ATOM 1461 C CA . GLY A 1 184 ? 21.899 -0.994 -3.592 1.00 88.69 184 GLY A CA 1
ATOM 1462 C C . GLY A 1 184 ? 20.557 -1.641 -3.244 1.00 88.69 184 GLY A C 1
ATOM 1463 O O . GLY A 1 184 ? 19.588 -1.523 -3.993 1.00 88.69 184 GLY A O 1
ATOM 1464 N N . ASP A 1 185 ? 20.513 -2.333 -2.104 1.00 91.12 185 ASP A N 1
ATOM 1465 C CA . ASP A 1 185 ? 19.308 -3.020 -1.632 1.00 91.12 185 ASP A CA 1
ATOM 1466 C C . ASP A 1 185 ? 18.191 -2.012 -1.338 1.00 91.12 185 ASP A C 1
ATOM 1468 O O . ASP A 1 185 ? 18.215 -1.261 -0.355 1.00 91.12 185 ASP A O 1
ATOM 1472 N N . GLN A 1 186 ? 17.199 -2.005 -2.220 1.00 94.31 186 GLN A N 1
ATOM 1473 C CA . GLN A 1 186 ? 15.983 -1.215 -2.131 1.00 94.31 186 GLN A CA 1
ATOM 1474 C C . GLN A 1 186 ? 14.761 -2.121 -2.017 1.00 94.31 186 GLN A C 1
ATOM 1476 O O . GLN A 1 186 ? 14.778 -3.269 -2.460 1.00 94.31 186 GLN A O 1
ATOM 1481 N N . ILE A 1 187 ? 13.678 -1.594 -1.458 1.00 96.12 187 ILE A N 1
ATOM 1482 C CA . ILE A 1 187 ? 12.384 -2.270 -1.482 1.00 96.12 187 ILE A CA 1
ATOM 1483 C C . ILE A 1 187 ? 11.947 -2.468 -2.941 1.00 96.12 187 ILE A C 1
ATOM 1485 O O . ILE A 1 187 ? 11.914 -1.544 -3.751 1.00 96.12 187 ILE A O 1
ATOM 1489 N N . CYS A 1 188 ? 11.587 -3.696 -3.269 1.00 97.00 188 CYS A N 1
ATOM 1490 C CA . CYS A 1 188 ? 10.986 -4.085 -4.527 1.00 97.00 188 CYS A CA 1
ATOM 1491 C C . CYS A 1 188 ? 9.603 -4.651 -4.227 1.00 97.00 188 CYS A C 1
ATOM 1493 O O . CYS A 1 188 ? 9.438 -5.447 -3.303 1.00 97.00 188 CYS A O 1
ATOM 1495 N N . ILE A 1 189 ? 8.611 -4.212 -4.996 1.00 98.06 189 ILE A N 1
ATOM 1496 C CA . ILE A 1 189 ? 7.228 -4.678 -4.896 1.00 98.06 189 ILE A CA 1
ATOM 1497 C C . ILE A 1 189 ? 6.885 -5.293 -6.245 1.00 98.06 189 ILE A C 1
ATOM 1499 O O . ILE A 1 189 ? 6.977 -4.613 -7.271 1.00 98.06 189 ILE A O 1
ATOM 1503 N N . GLU A 1 190 ? 6.531 -6.570 -6.261 1.00 97.62 190 GLU A N 1
ATOM 1504 C CA . GLU A 1 190 ? 6.108 -7.283 -7.462 1.00 97.62 190 GLU A CA 1
ATOM 1505 C C . GLU A 1 190 ? 4.725 -6.828 -7.927 1.00 97.62 190 GLU A C 1
ATOM 1507 O O . GLU A 1 190 ? 3.928 -6.250 -7.182 1.00 97.62 190 GLU A O 1
ATOM 1512 N N . ARG A 1 191 ? 4.435 -7.103 -9.198 1.00 96.88 191 ARG A N 1
ATOM 1513 C CA . ARG A 1 191 ? 3.109 -6.871 -9.761 1.00 96.88 191 ARG A CA 1
ATOM 1514 C C . ARG A 1 191 ? 2.067 -7.673 -8.981 1.00 96.88 191 ARG A C 1
ATOM 1516 O O . ARG A 1 191 ? 2.264 -8.860 -8.752 1.00 96.88 191 ARG A O 1
ATOM 1523 N N . GLY A 1 192 ? 0.968 -7.030 -8.592 1.00 97.06 192 GLY A N 1
ATOM 1524 C CA . GLY A 1 192 ? -0.120 -7.677 -7.849 1.00 97.06 192 GLY A CA 1
ATOM 1525 C C . GLY A 1 192 ? 0.201 -8.034 -6.392 1.00 97.06 192 GLY A C 1
ATOM 1526 O O . GLY A 1 192 ? -0.679 -8.529 -5.695 1.00 97.06 192 GLY A O 1
ATOM 1527 N N . ALA A 1 193 ? 1.410 -7.756 -5.885 1.00 98.12 193 ALA A N 1
ATOM 1528 C CA . ALA A 1 193 ? 1.780 -8.086 -4.505 1.00 98.12 193 ALA A CA 1
ATOM 1529 C C . ALA A 1 193 ? 0.919 -7.353 -3.461 1.00 98.12 193 ALA A C 1
ATOM 1531 O O . ALA A 1 193 ? 0.649 -7.886 -2.389 1.00 98.12 193 ALA A O 1
ATOM 1532 N N . LEU A 1 194 ? 0.463 -6.133 -3.771 1.00 98.44 194 LEU A N 1
ATOM 1533 C CA . LEU A 1 194 ? -0.369 -5.329 -2.869 1.00 98.44 194 LEU A CA 1
ATOM 1534 C C . LEU A 1 194 ? -1.848 -5.746 -2.871 1.00 98.44 194 LEU A C 1
ATOM 1536 O O . LEU A 1 194 ? -2.531 -5.560 -1.862 1.00 98.44 194 LEU A O 1
ATOM 1540 N N . THR A 1 195 ? -2.330 -6.339 -3.966 1.00 98.12 195 THR A N 1
ATOM 1541 C CA . THR A 1 195 ? -3.749 -6.643 -4.202 1.00 98.12 195 THR A CA 1
ATOM 1542 C C . THR A 1 195 ? -4.379 -7.487 -3.083 1.00 98.12 195 THR A C 1
ATOM 1544 O O . THR A 1 195 ? -5.417 -7.081 -2.555 1.00 98.12 195 THR A O 1
ATOM 1547 N N . PRO A 1 196 ? -3.768 -8.596 -2.607 1.00 98.06 196 PRO A N 1
ATOM 1548 C CA . PRO A 1 196 ? -4.355 -9.388 -1.525 1.00 98.06 196 PRO A CA 1
ATOM 1549 C C . PRO A 1 196 ? -4.502 -8.614 -0.212 1.00 98.06 196 PRO A C 1
ATOM 1551 O O . PRO A 1 196 ? -5.451 -8.853 0.531 1.00 98.06 196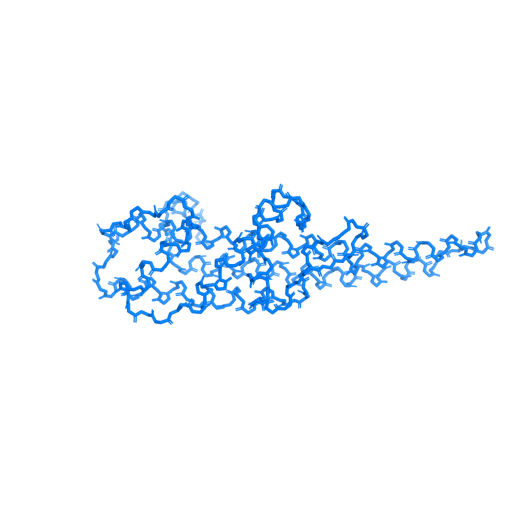 PRO A O 1
ATOM 1554 N N . TYR A 1 197 ? -3.573 -7.701 0.087 1.00 98.25 197 TYR A N 1
ATOM 1555 C CA . TYR A 1 197 ? -3.602 -6.903 1.313 1.00 98.25 197 TYR A CA 1
ATOM 1556 C C . TYR A 1 197 ? -4.676 -5.815 1.253 1.00 98.25 197 TYR A C 1
ATOM 1558 O O . TYR A 1 197 ? -5.379 -5.599 2.241 1.00 98.25 197 TYR A O 1
ATOM 1566 N N . MET A 1 198 ? -4.835 -5.176 0.089 1.00 98.44 198 MET A N 1
ATOM 1567 C CA . MET A 1 198 ? -5.889 -4.190 -0.157 1.00 98.44 198 MET A CA 1
ATOM 1568 C C . MET A 1 198 ? -7.275 -4.830 -0.042 1.00 98.44 198 MET A C 1
ATOM 1570 O O . MET A 1 198 ? -8.090 -4.343 0.736 1.00 98.44 198 MET A O 1
ATOM 1574 N N . HIS A 1 199 ? -7.518 -5.969 -0.702 1.00 97.94 199 HIS A N 1
ATOM 1575 C CA . HIS A 1 199 ? -8.796 -6.684 -0.585 1.00 97.94 199 HIS A CA 1
ATOM 1576 C C . HIS A 1 199 ? -9.098 -7.134 0.846 1.00 97.94 199 HIS A C 1
ATOM 1578 O O . HIS A 1 199 ? -10.193 -6.891 1.346 1.00 97.94 199 HIS A O 1
ATOM 1584 N N . GLN A 1 200 ? -8.123 -7.742 1.535 1.00 97.00 200 GLN A N 1
ATOM 1585 C CA . GLN A 1 200 ? -8.309 -8.181 2.922 1.00 97.00 200 GLN A CA 1
ATOM 1586 C C . GLN A 1 200 ? -8.750 -7.032 3.831 1.00 97.00 200 GLN A C 1
ATOM 1588 O O . GLN A 1 200 ? -9.651 -7.207 4.648 1.00 97.00 200 GLN A O 1
ATOM 1593 N N . MET A 1 201 ? -8.134 -5.859 3.679 1.00 97.81 201 MET A N 1
ATOM 1594 C CA . MET A 1 201 ? -8.454 -4.695 4.496 1.00 97.81 201 MET A CA 1
ATOM 1595 C C . MET A 1 201 ? -9.777 -4.033 4.084 1.00 97.81 201 MET A C 1
ATOM 1597 O O . MET A 1 201 ? -10.567 -3.670 4.956 1.00 97.81 201 MET A O 1
ATOM 1601 N N . ALA A 1 202 ? -10.053 -3.928 2.779 1.00 96.69 202 ALA A N 1
ATOM 1602 C CA . ALA A 1 202 ? -11.314 -3.406 2.249 1.00 96.69 202 ALA A CA 1
ATOM 1603 C C . ALA A 1 202 ? -12.525 -4.232 2.713 1.00 96.69 202 ALA A C 1
ATOM 1605 O O . ALA A 1 202 ? -13.573 -3.662 3.013 1.00 96.69 202 ALA A O 1
ATOM 1606 N N . ASP A 1 203 ? -12.363 -5.552 2.843 1.00 96.12 203 ASP A N 1
ATOM 1607 C CA . ASP A 1 203 ? -13.377 -6.455 3.393 1.00 96.12 203 ASP A CA 1
ATOM 1608 C C . ASP A 1 203 ? -13.481 -6.379 4.921 1.00 96.12 203 ASP A C 1
ATOM 1610 O O . ASP A 1 203 ? -14.539 -6.638 5.502 1.00 96.12 203 ASP A O 1
ATOM 1614 N N . PHE A 1 204 ? -12.365 -6.108 5.593 1.00 97.44 204 PHE A N 1
ATOM 1615 C CA . PHE A 1 204 ? -12.265 -6.133 7.047 1.00 97.44 204 PHE A CA 1
ATOM 1616 C C . PHE A 1 204 ? -12.865 -4.891 7.705 1.00 97.44 204 PHE A C 1
ATOM 1618 O O . PHE A 1 204 ? -13.618 -5.030 8.669 1.00 97.44 204 PHE A O 1
ATOM 1625 N N . LEU A 1 205 ? -12.572 -3.691 7.194 1.00 96.12 205 LEU A N 1
ATOM 1626 C CA . LEU A 1 205 ? -13.004 -2.436 7.824 1.00 96.12 205 LEU A CA 1
ATOM 1627 C C . LEU A 1 205 ? -14.535 -2.334 7.984 1.00 96.12 205 LEU A C 1
ATOM 1629 O O . LEU A 1 205 ? -14.983 -2.019 9.092 1.00 96.12 205 LEU A O 1
ATOM 1633 N N . PRO A 1 206 ? -15.366 -2.677 6.974 1.00 95.00 206 PRO A N 1
ATOM 1634 C CA . PRO A 1 206 ? -16.818 -2.691 7.141 1.00 95.00 206 PRO A CA 1
ATOM 1635 C C . PRO A 1 206 ? -17.290 -3.712 8.182 1.00 95.00 206 PRO A C 1
ATOM 1637 O O . PRO A 1 206 ? -18.192 -3.415 8.966 1.00 95.00 206 PRO A O 1
ATOM 1640 N N . LYS A 1 207 ? -16.665 -4.900 8.238 1.00 95.88 207 LYS A N 1
ATOM 1641 C CA . LYS A 1 207 ? -16.994 -5.943 9.229 1.00 95.88 207 LYS A CA 1
ATOM 1642 C C . LYS A 1 207 ? -16.680 -5.473 10.644 1.00 95.88 207 LYS A C 1
ATOM 1644 O O . LYS A 1 207 ? -17.523 -5.613 11.526 1.00 95.88 207 LYS A O 1
ATOM 1649 N N . LEU A 1 208 ? -15.504 -4.878 10.845 1.00 96.69 208 LEU A N 1
ATOM 1650 C CA . LEU A 1 208 ? -15.096 -4.316 12.129 1.00 96.69 208 LEU A CA 1
ATOM 1651 C C . LEU A 1 208 ? -16.091 -3.249 12.598 1.00 96.69 208 LEU A C 1
ATOM 1653 O O . LEU A 1 208 ? -16.609 -3.333 13.711 1.00 96.69 208 LEU A O 1
ATOM 1657 N N . HIS A 1 209 ? -16.405 -2.289 11.730 1.00 94.94 209 HIS A N 1
ATOM 1658 C CA . HIS A 1 209 ? -17.349 -1.220 12.037 1.00 94.94 209 HIS A CA 1
ATOM 1659 C C . HIS A 1 209 ? -18.750 -1.755 12.370 1.00 94.94 209 HIS A C 1
ATOM 1661 O O . HIS A 1 209 ? -19.328 -1.381 13.391 1.00 94.94 209 HIS A O 1
ATOM 1667 N N . ALA A 1 210 ? -19.276 -2.685 11.565 1.00 93.75 210 ALA A N 1
ATOM 1668 C CA . ALA A 1 210 ? -20.572 -3.313 11.814 1.00 93.75 210 ALA A CA 1
ATOM 1669 C C . ALA A 1 210 ? -20.606 -4.060 13.158 1.00 93.75 210 ALA A C 1
ATOM 1671 O O . ALA A 1 210 ? -21.579 -3.942 13.904 1.00 93.75 210 ALA A O 1
ATOM 1672 N N . SER A 1 211 ? -19.542 -4.792 13.504 1.00 96.00 211 SER A N 1
ATOM 1673 C CA . SER A 1 211 ? -19.440 -5.484 14.793 1.00 96.00 211 SER A CA 1
ATOM 1674 C C . SER A 1 211 ? -19.406 -4.523 15.981 1.00 96.00 211 SER A C 1
ATOM 1676 O O . SER A 1 211 ? -20.034 -4.803 17.000 1.00 96.00 211 SER A O 1
ATOM 1678 N N . LEU A 1 212 ? -18.721 -3.384 15.863 1.00 95.19 212 LEU A N 1
ATOM 1679 C CA . LEU A 1 212 ? -18.676 -2.371 16.923 1.00 95.19 212 LEU A CA 1
ATOM 1680 C C . LEU A 1 212 ? -20.020 -1.650 17.078 1.00 95.19 212 LEU A C 1
ATOM 1682 O O . LEU A 1 212 ? -20.476 -1.466 18.208 1.00 95.19 212 LEU A O 1
ATOM 1686 N N . ARG A 1 213 ? -20.706 -1.320 15.972 1.00 92.88 213 ARG A N 1
ATOM 1687 C CA . ARG A 1 213 ? -22.081 -0.787 16.021 1.00 92.88 213 ARG A CA 1
ATOM 1688 C C . ARG A 1 213 ? -23.054 -1.768 16.666 1.00 92.88 213 ARG A C 1
ATOM 1690 O O . ARG A 1 213 ? -23.834 -1.369 17.523 1.00 92.88 213 ARG A O 1
ATOM 1697 N N . ALA A 1 214 ? -22.980 -3.055 16.321 1.00 94.19 214 ALA A N 1
ATOM 1698 C CA . ALA A 1 214 ? -23.838 -4.086 16.911 1.00 94.19 214 ALA A CA 1
ATOM 1699 C C . ALA A 1 214 ? -23.640 -4.242 18.431 1.00 94.19 214 ALA A C 1
ATOM 1701 O O . ALA A 1 214 ? -24.545 -4.694 19.129 1.00 94.19 214 ALA A O 1
ATOM 1702 N N . LYS A 1 215 ? -22.468 -3.852 18.945 1.00 95.12 215 LYS A N 1
ATOM 1703 C CA . LYS A 1 215 ? -22.152 -3.807 20.379 1.00 95.12 215 LYS A CA 1
ATOM 1704 C C . LYS A 1 215 ? -22.403 -2.436 21.020 1.00 95.12 215 LYS A C 1
ATOM 1706 O O . LYS A 1 215 ? -22.028 -2.247 22.173 1.00 95.12 215 LYS A O 1
ATOM 1711 N N . SER A 1 216 ? -23.000 -1.489 20.291 1.00 94.25 216 SER A N 1
ATOM 1712 C CA . SER A 1 216 ? -23.223 -0.108 20.741 1.00 94.25 216 SER A CA 1
ATOM 1713 C C . SER A 1 216 ? -21.940 0.561 21.243 1.00 94.25 216 SER A C 1
ATOM 1715 O O . SER A 1 216 ? -21.946 1.217 22.277 1.00 94.25 216 SER A O 1
ATOM 1717 N N . MET A 1 217 ? -20.821 0.346 20.543 1.00 93.62 217 MET A N 1
ATOM 1718 C CA . MET A 1 217 ? -19.512 0.908 20.910 1.00 93.62 217 MET A CA 1
ATOM 1719 C C . MET A 1 217 ? -19.149 2.172 20.130 1.00 93.62 217 MET A C 1
ATOM 1721 O O . MET A 1 217 ? -18.157 2.824 20.460 1.00 93.62 217 MET A O 1
ATOM 1725 N N . LEU A 1 218 ? -19.928 2.505 19.103 1.00 91.50 218 LEU A N 1
ATOM 1726 C CA . LEU A 1 218 ? -19.770 3.716 18.305 1.00 91.50 218 LEU A CA 1
ATOM 1727 C C . LEU A 1 218 ? -20.919 4.679 18.606 1.00 91.50 218 LEU A C 1
ATOM 1729 O O . LEU A 1 218 ? -22.011 4.239 18.966 1.00 91.50 218 LEU A O 1
ATOM 1733 N N . THR A 1 219 ? -20.654 5.973 18.483 1.00 86.31 219 THR A N 1
ATOM 1734 C CA . THR A 1 219 ? -21.672 7.022 18.512 1.00 86.31 219 THR A CA 1
ATOM 1735 C C . THR A 1 219 ? -22.604 6.890 17.308 1.00 86.31 219 THR A C 1
ATOM 1737 O O . THR A 1 219 ? -22.185 6.387 16.263 1.00 86.31 219 THR A O 1
ATOM 1740 N N . ASP A 1 220 ? -23.852 7.334 17.476 1.00 65.25 220 ASP A N 1
ATOM 1741 C CA . ASP A 1 220 ? -24.855 7.378 16.403 1.00 65.25 220 ASP A CA 1
ATOM 1742 C C . ASP A 1 220 ? -24.456 8.311 15.250 1.00 65.25 220 ASP A C 1
ATOM 1744 O O . ASP A 1 220 ? -23.868 9.386 15.529 1.00 65.25 220 ASP A O 1
#

Nearest PDB structures (foldseek):
  1h6p-assembly1_A  TM=2.587E-01  e=1.216E+00  Homo sapiens
  5oen-assembly1_B  TM=3.095E-01  e=2.926E+00  Mus musculus
  4wyv-assembly1_E  TM=1.685E-01  e=4.322E+00  Homo sapiens
  5a7d-assembly1_R  TM=2.114E-01  e=8.558E+00  Drosophila melanogaster

Mean predicted aligned error: 5.57 Å

Solvent-accessible surface area (backbone atoms only — not comparable to full-atom values): 12326 Å² total; per-residue (Å²): 131,82,80,84,58,63,68,62,57,74,69,50,82,87,49,51,62,54,48,26,49,53,38,46,53,39,49,53,50,46,53,53,50,55,55,48,46,53,54,51,45,53,54,50,52,55,51,57,72,70,51,88,54,89,88,55,63,70,68,56,56,55,49,52,51,51,50,50,47,44,43,56,73,41,51,51,51,43,53,50,52,52,51,35,49,46,51,42,50,51,49,50,38,50,48,29,50,52,52,41,72,38,24,74,70,59,71,76,86,74,61,96,85,58,58,65,41,52,48,42,44,53,50,53,31,58,76,50,68,54,94,48,63,73,58,49,54,52,50,45,32,49,49,52,52,40,49,34,34,77,76,38,78,20,31,44,94,74,34,98,55,42,73,62,49,56,60,38,35,74,74,39,68,53,37,46,77,38,53,87,82,76,81,48,52,20,69,40,68,45,88,71,36,60,52,66,59,46,52,54,46,36,60,40,49,40,52,53,48,51,44,29,50,76,66,68,42,43,62,135